Protein AF-A0A9D7C8U1-F1 (afdb_monomer)

Secondary structure (DSSP, 8-state):
----PPPPPPPPTTHHHHHHHHHHTS-HHHHHHHHHHHHTT--EEEEEET-TTS-TTSEEEEESSS----SPPPTTEEEEE---SS-SE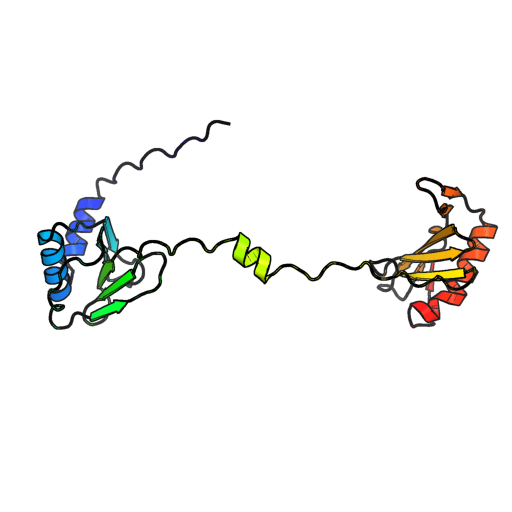EEEETTTSEEEEPPPPPPPPPP-HHHHHHHTPPPP-PPP-PPPPPSSEEEEE-TTSSEEEEEETTEEEEEEEESTTTSEEEGGG--EEE-SSTT-EEEPPHHHHHHHHHHHHHHHHHHHT-S--EEE-

Solvent-accessible surface area (backbone atoms only — not comparable to full-atom values): 12910 Å² total; per-residue (Å²): 136,85,81,79,76,81,75,83,80,75,81,62,87,67,50,63,64,55,45,53,52,55,60,70,68,46,54,70,40,61,44,55,50,50,55,50,35,44,72,72,69,44,49,76,67,48,70,38,72,39,33,84,88,16,45,76,92,20,30,30,37,32,32,65,47,59,87,78,70,86,67,80,73,45,80,74,44,46,76,45,84,43,100,43,93,77,29,26,35,47,32,32,43,85,92,49,39,42,36,44,31,20,38,39,68,80,78,75,80,79,76,59,63,66,60,51,48,67,75,63,56,71,74,84,84,70,78,78,80,74,76,79,76,70,79,62,59,53,75,44,66,44,102,81,66,45,34,38,37,40,37,46,78,76,27,34,34,52,34,44,35,40,65,94,77,53,35,31,38,37,58,72,53,51,51,44,38,36,47,82,52,91,89,40,71,44,79,49,52,72,69,56,35,52,53,51,48,55,50,49,63,72,50,43,33,76,76,74,75,45,85,72,64,39,82,40,112

Mean predicted aligned error: 14.24 Å

Foldseek 3Di:
DDDDDDDPDDDDPVQPVVQVVQLVPADPQVNVQVVVQVVVVKDWPDKDACDPPAHNRHIETEIPAARPDPDDRPPQKDKDADQDQAFGIWIDGDPRNYTYTYGHDDPPPDPPPVVVCVVPVPPDDDDPPPPPDPPAWDWAADPVNQWIWIGGPQKIAIWGWDPVPFTETELVRGFWIHHNDPPDTGGADPVRSVVVVVVCLVRVCVHVVHNRYHYHD

Radius of gyration: 37.43 Å; Cα contacts (8 Å, |Δi|>4): 318; chains: 1; bounding box: 69×41×84 Å

Sequence (217 aa):
MRTLLPAPSMPDPRRPAAEEQSLAEFPAGLRALLDRELAAGNTIEWIRAGSHPAPPIGACVMLARPRTTSEPLPEGVRSYTRSSSLYSDEITEGVGHFYVLTPPGAPPDMPSMDAIRATHAPPEWTPPVAPTPPADEHIVLDIRGETIVYHAGGRHTYVRWTYTNGHRLVRSSLTHWQGAGPDQSVAMSPEEGDRVFARVLALAPRLVGTANIIVEP

Nearest PDB structures (foldseek):
  5k36-assembly1_A  TM=6.329E-01  e=3.340E+00  Saccharomyces cerevisiae S288C
  2vdu-assembly2_B  TM=5.625E-01  e=3.340E+00  Saccharomyces cerevisiae
  7ycx-assembly1_I  TM=2.013E-01  e=2.351E+00  Homo sapiens
  3tkn-assembly3_G  TM=3.222E-01  e=5.658E+00  Saccharomyces cerevisiae

Structure (mmCIF, N/CA/C/O backbone):
data_AF-A0A9D7C8U1-F1
#
_entry.id   AF-A0A9D7C8U1-F1
#
loop_
_atom_site.group_PDB
_atom_site.id
_atom_site.type_symbol
_atom_site.label_atom_id
_atom_site.label_alt_id
_atom_site.label_comp_id
_atom_site.label_asym_id
_atom_site.label_entity_id
_atom_site.label_seq_id
_atom_site.pdbx_PDB_ins_code
_atom_site.Cartn_x
_atom_site.Cartn_y
_atom_site.Cartn_z
_atom_site.occupancy
_atom_site.B_iso_or_equiv
_atom_site.auth_seq_id
_atom_site.auth_comp_id
_atom_site.auth_asym_id
_atom_site.auth_atom_id
_atom_site.pdbx_PDB_model_num
ATOM 1 N N . MET A 1 1 ? 28.822 -9.437 13.643 1.00 47.50 1 MET A N 1
ATOM 2 C CA . MET A 1 1 ? 27.992 -8.238 13.897 1.00 47.50 1 MET A CA 1
ATOM 3 C C . MET A 1 1 ? 27.012 -8.586 15.007 1.00 47.50 1 MET A C 1
ATOM 5 O O . MET A 1 1 ? 26.221 -9.497 14.823 1.00 47.50 1 MET A O 1
ATOM 9 N N . ARG A 1 2 ? 27.150 -7.978 16.193 1.00 39.12 2 ARG A N 1
ATOM 10 C CA . ARG A 1 2 ? 26.261 -8.205 17.345 1.00 39.12 2 ARG A CA 1
ATOM 11 C C . ARG A 1 2 ? 25.085 -7.236 17.226 1.00 39.12 2 ARG A C 1
ATOM 13 O O . ARG A 1 2 ? 25.293 -6.031 17.317 1.00 39.12 2 ARG A O 1
ATOM 20 N N . THR A 1 3 ? 23.886 -7.756 17.000 1.00 43.88 3 THR A N 1
ATOM 21 C CA . THR A 1 3 ? 22.645 -6.977 17.020 1.00 43.88 3 THR A CA 1
ATOM 22 C C . THR A 1 3 ? 22.368 -6.559 18.464 1.00 43.88 3 THR A C 1
ATOM 24 O O . THR A 1 3 ? 22.085 -7.403 19.312 1.00 43.88 3 THR A O 1
ATOM 27 N N . LEU A 1 4 ? 22.522 -5.268 18.764 1.00 43.00 4 LEU A N 1
ATOM 28 C CA . LEU A 1 4 ? 22.084 -4.676 20.027 1.00 43.00 4 LEU A CA 1
ATOM 29 C C . LEU A 1 4 ? 20.552 -4.704 20.049 1.00 43.00 4 LEU A C 1
ATOM 31 O O . LEU A 1 4 ? 19.910 -3.994 19.278 1.00 43.00 4 LEU A O 1
ATOM 35 N N . LEU A 1 5 ? 19.973 -5.549 20.902 1.00 38.84 5 LEU A N 1
ATOM 36 C CA . LEU A 1 5 ? 18.554 -5.461 21.238 1.00 38.84 5 LEU A CA 1
ATOM 37 C C . LEU A 1 5 ? 18.297 -4.099 21.910 1.00 38.84 5 LEU A C 1
ATOM 39 O O . LEU A 1 5 ? 19.098 -3.699 22.762 1.00 38.84 5 LEU A O 1
ATOM 43 N N . PRO A 1 6 ? 17.227 -3.372 21.545 1.00 42.62 6 PRO A N 1
ATOM 44 C CA . PRO A 1 6 ? 16.882 -2.126 22.212 1.00 42.62 6 PRO A CA 1
ATOM 45 C C . PRO A 1 6 ? 16.566 -2.398 23.686 1.00 42.62 6 PRO A C 1
ATOM 47 O O . PRO A 1 6 ? 15.883 -3.366 24.023 1.00 42.62 6 PRO A O 1
ATOM 50 N N . ALA A 1 7 ? 17.088 -1.543 24.567 1.00 38.28 7 ALA A N 1
ATOM 51 C CA . ALA A 1 7 ? 16.785 -1.596 25.989 1.00 38.28 7 ALA A CA 1
ATOM 52 C C . ALA A 1 7 ? 15.268 -1.430 26.213 1.00 38.28 7 ALA A C 1
ATOM 54 O O . ALA A 1 7 ? 14.644 -0.623 25.515 1.00 38.28 7 ALA A O 1
ATOM 55 N N . PRO A 1 8 ? 14.663 -2.150 27.176 1.00 41.78 8 PRO A N 1
ATOM 56 C CA . PRO A 1 8 ? 13.261 -1.954 27.520 1.00 41.78 8 PRO A CA 1
ATOM 57 C C . PRO A 1 8 ? 13.048 -0.500 27.958 1.00 41.78 8 PRO A C 1
ATOM 59 O O . PRO A 1 8 ? 13.729 -0.010 28.861 1.00 41.78 8 PRO A O 1
ATOM 62 N N . SER A 1 9 ? 12.133 0.212 27.293 1.00 47.12 9 SER A N 1
ATOM 63 C CA . SER A 1 9 ? 11.761 1.572 27.684 1.00 47.12 9 SER A CA 1
ATOM 64 C C . SER A 1 9 ? 11.253 1.573 29.124 1.00 47.12 9 SER A C 1
ATOM 66 O O . SER A 1 9 ? 10.258 0.923 29.438 1.00 47.12 9 SER A O 1
ATOM 68 N N . MET A 1 10 ? 11.930 2.325 29.992 1.00 40.75 10 MET A N 1
ATOM 69 C CA . MET A 1 10 ? 11.458 2.607 31.346 1.00 40.75 10 MET A CA 1
ATOM 70 C C . MET A 1 10 ? 10.083 3.303 31.284 1.00 40.75 10 MET A C 1
ATOM 72 O O . MET A 1 10 ? 9.916 4.221 30.474 1.00 40.75 10 MET A O 1
ATOM 76 N N . PRO A 1 11 ? 9.097 2.900 32.104 1.00 50.28 11 PRO A N 1
ATOM 77 C CA . PRO A 1 11 ? 7.795 3.562 32.147 1.00 50.28 11 PRO A CA 1
ATOM 78 C C . PRO A 1 11 ? 7.932 5.016 32.641 1.00 50.28 11 PRO A C 1
ATOM 80 O O . PRO A 1 11 ? 8.596 5.270 33.645 1.00 50.28 11 PRO A O 1
ATOM 83 N N . ASP A 1 12 ? 7.318 5.977 31.933 1.00 54.09 12 ASP A N 1
ATOM 84 C CA . ASP A 1 12 ? 7.262 7.390 32.355 1.00 54.09 12 ASP A CA 1
ATOM 85 C C . ASP A 1 12 ? 6.385 7.495 33.619 1.00 54.09 12 ASP A C 1
ATOM 87 O O . ASP A 1 12 ? 5.208 7.136 33.562 1.00 54.09 12 ASP A O 1
ATOM 91 N N . PRO A 1 13 ? 6.901 7.992 34.756 1.00 53.38 13 PRO A N 1
ATOM 92 C CA . PRO A 1 13 ? 6.155 8.069 36.013 1.00 53.38 13 PRO A CA 1
ATOM 93 C C . PRO A 1 13 ? 4.960 9.037 35.981 1.00 53.38 13 PRO A C 1
ATOM 95 O O . PRO A 1 13 ? 4.152 9.022 36.903 1.00 53.38 13 PRO A O 1
ATOM 98 N N . ARG A 1 14 ? 4.809 9.869 34.939 1.00 52.91 14 ARG A N 1
ATOM 99 C CA . ARG A 1 14 ? 3.618 10.720 34.728 1.00 52.91 14 ARG A CA 1
ATOM 100 C C . ARG A 1 14 ? 2.475 9.995 34.015 1.00 52.91 14 ARG A C 1
ATOM 102 O O . ARG A 1 14 ? 1.366 10.518 33.957 1.00 52.91 14 ARG A O 1
ATOM 109 N N . ARG A 1 15 ? 2.743 8.802 33.479 1.00 54.22 15 ARG A N 1
ATOM 110 C CA . ARG A 1 15 ? 1.782 7.970 32.752 1.00 54.22 15 ARG A CA 1
ATOM 111 C C . ARG A 1 15 ? 0.561 7.556 33.604 1.00 54.22 15 ARG A C 1
ATOM 113 O O . ARG A 1 15 ? -0.541 7.759 33.109 1.00 54.22 15 ARG A O 1
ATOM 120 N N . PRO A 1 16 ? 0.686 7.119 34.875 1.00 61.12 16 PRO A N 1
ATOM 121 C CA . PRO A 1 16 ? -0.463 6.616 35.640 1.00 61.12 16 PRO A CA 1
ATOM 122 C C . PRO A 1 16 ? -1.552 7.672 35.888 1.00 61.12 16 PRO A C 1
ATOM 124 O O . PRO A 1 16 ? -2.731 7.404 35.696 1.00 61.12 16 PRO A O 1
ATOM 127 N N . ALA A 1 17 ? -1.168 8.904 36.245 1.00 61.91 17 ALA A N 1
ATOM 128 C CA . ALA A 1 17 ? -2.129 9.956 36.595 1.00 61.91 17 ALA A CA 1
ATOM 129 C C . ALA A 1 17 ? -2.945 10.457 35.387 1.00 61.91 17 ALA A C 1
ATOM 131 O O . ALA A 1 17 ? -4.142 10.710 35.502 1.00 61.91 17 ALA A O 1
ATOM 132 N N . ALA A 1 18 ? -2.313 10.582 34.214 1.00 68.50 18 ALA A N 1
ATOM 133 C CA . ALA A 1 18 ? -3.004 10.983 32.987 1.00 68.50 18 ALA A CA 1
ATOM 134 C C . ALA A 1 18 ? -3.914 9.865 32.442 1.00 68.50 18 ALA A C 1
ATOM 136 O O . ALA A 1 18 ? -4.970 10.141 31.868 1.00 68.50 18 ALA A O 1
ATOM 137 N N . GLU A 1 19 ? -3.519 8.605 32.637 1.00 74.12 19 GLU A N 1
ATOM 138 C CA . GLU A 1 19 ? -4.308 7.426 32.272 1.00 74.12 19 GLU A CA 1
ATOM 139 C C . GLU A 1 19 ? -5.561 7.282 33.150 1.00 74.12 19 GLU A C 1
ATOM 141 O O . GLU A 1 19 ? -6.658 7.081 32.626 1.00 74.12 19 GLU A O 1
ATOM 146 N N . GLU A 1 20 ? -5.428 7.473 34.465 1.00 75.06 20 GLU A N 1
ATOM 147 C CA . GLU A 1 20 ? -6.556 7.478 35.407 1.00 75.06 20 GLU A CA 1
ATOM 148 C C . GLU A 1 20 ? -7.552 8.606 35.115 1.00 75.06 20 GLU A C 1
ATOM 150 O O . GLU A 1 20 ? -8.763 8.370 35.097 1.00 75.06 20 GLU A O 1
ATOM 155 N N . GLN A 1 21 ? -7.057 9.815 34.823 1.00 76.94 21 GLN A N 1
ATOM 156 C CA . GLN A 1 21 ? -7.911 10.941 34.443 1.00 76.94 21 GLN A CA 1
ATOM 157 C C . GLN A 1 21 ? -8.658 10.662 33.133 1.00 76.94 21 GLN A C 1
ATOM 159 O O . GLN A 1 21 ? -9.865 10.882 33.055 1.00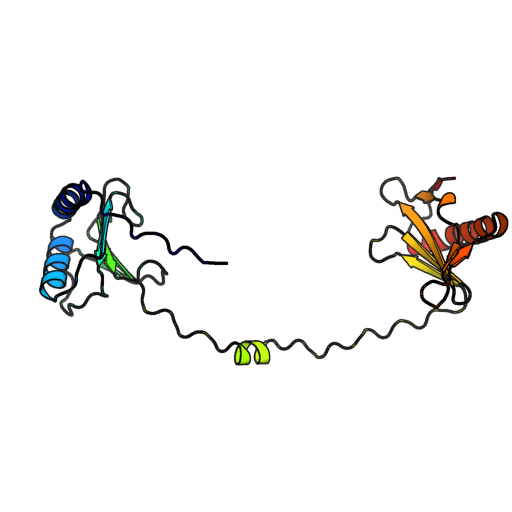 76.94 21 GLN A O 1
ATOM 164 N N . SER A 1 22 ? -7.971 10.106 32.131 1.00 81.12 22 SER A N 1
ATOM 165 C CA . SER A 1 22 ? -8.595 9.758 30.850 1.00 81.12 22 SER A CA 1
ATOM 166 C C . SER A 1 22 ? -9.713 8.732 31.031 1.00 81.12 22 SER A C 1
ATOM 168 O O . SER A 1 22 ? -10.769 8.877 30.430 1.00 81.12 22 SER A O 1
ATOM 170 N N . LEU A 1 23 ? -9.524 7.722 31.889 1.00 85.31 23 LEU A N 1
ATOM 171 C CA . LEU A 1 23 ? -10.559 6.731 32.204 1.00 85.31 23 LEU A CA 1
ATOM 172 C C . LEU A 1 23 ? -11.762 7.320 32.950 1.00 85.31 23 LEU A C 1
ATOM 174 O O . LEU A 1 23 ? -12.867 6.788 32.825 1.00 85.31 23 LEU A O 1
ATOM 178 N N . ALA A 1 24 ? -11.566 8.369 33.753 1.00 88.12 24 ALA A N 1
ATOM 179 C CA . ALA A 1 24 ? -12.650 9.034 34.477 1.00 88.12 24 ALA A CA 1
ATOM 180 C C . ALA A 1 24 ? -13.599 9.805 33.543 1.00 88.12 24 ALA A C 1
ATOM 182 O O . ALA A 1 24 ? -14.766 9.991 33.879 1.00 88.12 24 ALA A O 1
ATOM 183 N N . GLU A 1 25 ? -13.120 10.213 32.366 1.00 91.94 25 GLU A N 1
ATOM 184 C CA . GLU A 1 25 ? -13.906 10.928 31.352 1.00 91.94 25 GLU A CA 1
ATOM 185 C C . GLU A 1 25 ? -14.693 9.988 30.420 1.00 91.94 25 GLU A C 1
ATOM 187 O O . GLU A 1 25 ? -15.495 10.454 29.609 1.00 91.94 25 GLU A O 1
ATOM 192 N N . PHE A 1 26 ? -14.499 8.664 30.528 1.00 94.19 26 PHE A N 1
ATOM 193 C CA . PHE A 1 26 ? -15.213 7.706 29.685 1.00 94.19 26 PHE A CA 1
ATOM 194 C C . PHE A 1 26 ? -16.729 7.741 29.950 1.00 94.19 26 PHE A C 1
ATOM 196 O O . PHE A 1 26 ? -17.155 7.684 31.106 1.00 94.19 26 PHE A O 1
ATOM 203 N N . PRO A 1 27 ? -17.555 7.748 28.886 1.00 95.62 27 PRO A N 1
ATOM 204 C CA . PRO A 1 27 ? -18.999 7.577 28.986 1.00 95.62 27 PRO A CA 1
ATOM 205 C C . PRO A 1 27 ? -19.396 6.328 29.781 1.00 95.62 27 PRO A C 1
ATOM 207 O O . PRO A 1 27 ? -18.700 5.308 29.761 1.00 95.62 27 PRO A O 1
ATOM 210 N N . ALA A 1 28 ? -20.537 6.399 30.469 1.00 94.81 28 ALA A N 1
ATOM 211 C CA . ALA A 1 28 ? -20.967 5.372 31.416 1.00 94.81 28 ALA A CA 1
ATOM 212 C C . ALA A 1 28 ? -21.130 3.983 30.774 1.00 94.81 28 ALA A C 1
ATOM 214 O O . ALA A 1 28 ? -20.775 2.983 31.400 1.00 94.81 28 ALA A O 1
ATOM 215 N N . GLY A 1 29 ? -21.618 3.904 29.530 1.00 95.81 29 GLY A N 1
ATOM 216 C CA . GLY A 1 29 ? -21.763 2.639 28.813 1.00 95.81 29 GLY A CA 1
ATOM 217 C C . GLY A 1 29 ? -20.410 1.998 28.512 1.00 95.81 29 GLY A C 1
ATOM 218 O O . GLY A 1 29 ? -20.202 0.818 28.802 1.00 95.81 29 GLY A O 1
ATOM 219 N N . LEU A 1 30 ? -19.449 2.776 28.007 1.00 96.69 30 LEU A N 1
ATOM 220 C CA . LEU A 1 30 ? -18.084 2.285 27.780 1.00 96.69 30 LEU A CA 1
ATOM 221 C C . LEU A 1 30 ? -17.361 1.929 29.080 1.00 96.69 30 LEU A C 1
ATOM 223 O O . LEU A 1 30 ? -16.622 0.946 29.112 1.00 96.69 30 LEU A O 1
ATOM 227 N N . ARG A 1 31 ? -17.592 2.678 30.164 1.00 95.88 31 ARG A N 1
ATOM 228 C CA . ARG A 1 31 ? -17.003 2.360 31.466 1.00 95.88 31 ARG A CA 1
ATOM 229 C C . ARG A 1 31 ? -17.538 1.042 32.019 1.00 95.88 31 ARG A C 1
ATOM 231 O O . ARG A 1 31 ? -16.747 0.191 32.409 1.00 95.88 31 ARG A O 1
ATOM 238 N N . ALA A 1 32 ? -18.852 0.835 31.956 1.00 95.38 32 ALA A N 1
ATOM 239 C CA . ALA A 1 32 ? -19.474 -0.422 32.359 1.00 95.38 32 ALA A CA 1
ATOM 240 C C . ALA A 1 32 ? -18.952 -1.613 31.539 1.00 95.38 32 ALA A C 1
ATOM 242 O O . ALA A 1 32 ? -18.744 -2.691 32.090 1.00 95.38 32 ALA A O 1
ATOM 243 N N . LEU A 1 33 ? -18.711 -1.428 30.235 1.00 96.62 33 LEU A N 1
ATOM 244 C CA . LEU A 1 33 ? -18.077 -2.446 29.396 1.00 96.62 33 LEU A CA 1
ATOM 245 C C . LEU A 1 33 ? -16.645 -2.759 29.858 1.00 96.62 33 LEU A C 1
ATOM 247 O O . LEU A 1 33 ? -16.298 -3.931 29.999 1.00 96.62 33 LEU A O 1
ATOM 251 N N . LEU A 1 34 ? -15.825 -1.731 30.099 1.00 95.94 34 LEU A N 1
ATOM 252 C CA . LEU A 1 34 ? -14.450 -1.906 30.572 1.00 95.94 34 LEU A CA 1
ATOM 253 C C . LEU A 1 34 ? -14.408 -2.635 31.915 1.00 95.94 34 LEU A C 1
ATOM 255 O O . LEU A 1 34 ? -13.666 -3.603 32.051 1.00 95.94 34 LEU A O 1
ATOM 259 N N . ASP A 1 35 ? -15.236 -2.229 32.875 1.00 95.44 35 ASP A N 1
ATOM 260 C CA . ASP A 1 35 ? -15.281 -2.851 34.199 1.00 95.44 35 ASP A CA 1
ATOM 261 C C . ASP A 1 35 ? -15.662 -4.342 34.107 1.00 95.44 35 ASP A C 1
ATOM 263 O O . ASP A 1 35 ? -15.080 -5.171 34.808 1.00 95.44 35 ASP A O 1
ATOM 267 N N . ARG A 1 36 ? -16.576 -4.718 33.195 1.00 96.12 36 ARG A N 1
ATOM 268 C CA . ARG A 1 36 ? -16.926 -6.129 32.941 1.00 96.12 36 ARG A CA 1
ATOM 269 C C . ARG A 1 36 ? -15.771 -6.920 32.331 1.00 96.12 36 ARG A C 1
ATOM 271 O O . ARG A 1 36 ? -15.512 -8.038 32.768 1.00 96.12 36 ARG A O 1
ATOM 278 N N . GLU A 1 37 ? -15.067 -6.362 31.349 1.00 97.00 37 GLU A N 1
ATOM 279 C CA . GLU A 1 37 ? -13.900 -7.019 30.745 1.00 97.00 37 GLU A CA 1
ATOM 280 C C . GLU A 1 37 ? -12.763 -7.197 31.755 1.00 97.00 37 GLU A C 1
ATOM 282 O O . GLU A 1 37 ? -12.160 -8.268 31.827 1.00 97.00 37 GLU A O 1
ATOM 287 N N . LEU A 1 38 ? -12.505 -6.183 32.583 1.00 95.44 38 LEU A N 1
ATOM 288 C CA . LEU A 1 38 ? -11.523 -6.265 33.662 1.00 95.44 38 LEU A CA 1
ATOM 289 C C . LEU A 1 38 ? -11.925 -7.313 34.709 1.00 95.44 38 LEU A C 1
ATOM 291 O O . LEU A 1 38 ? -11.091 -8.118 35.123 1.00 95.44 38 LEU A O 1
ATOM 295 N N . ALA A 1 39 ? -13.206 -7.377 35.086 1.00 94.62 39 ALA A N 1
ATOM 296 C CA . ALA A 1 39 ? -13.725 -8.409 35.985 1.00 94.62 39 ALA A CA 1
ATOM 297 C C . ALA A 1 39 ? -13.637 -9.827 35.384 1.00 94.62 39 ALA A C 1
ATOM 299 O O . ALA A 1 39 ? -13.417 -10.790 36.116 1.00 94.62 39 ALA A O 1
ATOM 300 N N . ALA A 1 40 ? -13.734 -9.963 34.056 1.00 95.38 40 ALA A N 1
ATOM 301 C CA . ALA A 1 40 ? -13.494 -11.211 33.322 1.00 95.38 40 ALA A CA 1
ATOM 302 C C . ALA A 1 40 ? -11.991 -11.552 33.160 1.00 95.38 40 ALA A C 1
ATOM 304 O O . ALA A 1 40 ? -11.620 -12.522 32.490 1.00 95.38 40 ALA A O 1
ATOM 305 N N . GLY A 1 41 ? -11.107 -10.761 33.778 1.00 96.25 41 GLY A N 1
ATOM 306 C CA . GLY A 1 41 ? -9.660 -10.952 33.783 1.00 96.25 41 GLY A CA 1
ATOM 307 C C . GLY A 1 41 ? -8.954 -10.413 32.540 1.00 96.25 41 GLY A C 1
ATOM 308 O O . GLY A 1 41 ? -7.795 -10.759 32.302 1.00 96.25 41 GLY A O 1
ATOM 309 N N . ASN A 1 42 ? -9.626 -9.639 31.685 1.00 96.75 42 ASN A N 1
ATOM 310 C CA . ASN A 1 42 ? -8.946 -8.867 30.647 1.00 96.75 42 ASN A CA 1
ATOM 311 C C . ASN A 1 42 ? -8.111 -7.754 31.304 1.00 96.75 42 ASN A C 1
ATOM 313 O O . ASN A 1 42 ? -8.277 -7.439 32.481 1.00 96.75 42 ASN A O 1
ATOM 317 N N . THR A 1 43 ? -7.192 -7.160 30.557 1.00 96.12 43 THR A N 1
ATOM 318 C CA . THR A 1 43 ? -6.354 -6.057 31.039 1.00 96.12 43 THR A CA 1
ATOM 319 C C . THR A 1 43 ? -6.321 -4.951 30.000 1.00 96.12 43 THR A C 1
ATOM 321 O O . THR A 1 43 ? -6.583 -5.190 28.822 1.00 96.12 43 THR A O 1
ATOM 324 N N . ILE A 1 44 ? -6.005 -3.733 30.427 1.00 95.25 44 ILE A N 1
ATOM 325 C CA . ILE A 1 44 ? -5.762 -2.619 29.509 1.00 95.25 44 ILE A CA 1
ATOM 326 C C . ILE A 1 44 ? -4.301 -2.684 29.061 1.00 95.25 44 ILE A C 1
ATOM 328 O O . ILE A 1 44 ? -3.401 -2.700 29.896 1.00 95.25 44 ILE A O 1
ATOM 332 N N . GLU A 1 45 ? -4.076 -2.726 27.752 1.00 94.81 45 GLU A N 1
ATOM 333 C CA . GLU A 1 45 ? -2.743 -2.683 27.143 1.00 94.81 45 GLU A CA 1
ATOM 334 C C . GLU A 1 45 ? -2.207 -1.245 27.114 1.00 94.81 45 GLU A C 1
ATOM 336 O O . GLU A 1 45 ? -1.051 -0.986 27.444 1.00 94.81 45 GLU A O 1
ATOM 341 N N . TRP A 1 46 ? -3.052 -0.288 26.716 1.00 94.06 46 TRP A N 1
ATOM 342 C CA . TRP A 1 46 ? -2.712 1.134 26.720 1.00 94.06 46 TRP A CA 1
ATOM 343 C C . TRP A 1 46 ? -3.950 2.028 26.730 1.00 94.06 46 TRP A C 1
ATOM 345 O O . TRP A 1 46 ? -5.039 1.632 26.308 1.00 94.06 46 TRP A O 1
ATOM 355 N N . ILE A 1 47 ? -3.745 3.279 27.146 1.00 94.50 47 ILE A N 1
ATOM 356 C CA . ILE A 1 47 ? -4.732 4.361 27.076 1.00 94.50 47 ILE A CA 1
ATOM 357 C C . ILE A 1 47 ? -4.072 5.546 26.372 1.00 94.50 47 ILE A C 1
ATOM 359 O O . ILE A 1 47 ? -2.926 5.889 26.664 1.00 94.50 47 ILE A O 1
ATOM 363 N N . ARG A 1 48 ? -4.757 6.155 25.400 1.00 92.62 48 ARG A N 1
ATOM 364 C CA . ARG A 1 48 ? -4.223 7.299 24.644 1.00 92.62 48 ARG A CA 1
ATOM 365 C C . ARG A 1 48 ? -5.294 8.348 24.382 1.00 92.62 48 ARG A C 1
ATOM 367 O O . ARG A 1 48 ? -6.273 8.072 23.691 1.00 92.62 48 ARG A O 1
ATOM 374 N N . ALA A 1 49 ? -5.055 9.562 24.868 1.00 90.88 49 ALA A N 1
ATOM 375 C CA . ALA A 1 49 ? -5.820 10.747 24.492 1.00 90.88 49 ALA A CA 1
ATOM 376 C C . ALA A 1 49 ? -5.467 11.195 23.062 1.00 90.88 49 ALA A C 1
ATOM 378 O O . ALA A 1 49 ? -4.309 11.101 22.648 1.00 90.88 49 ALA A O 1
ATOM 379 N N . GLY A 1 50 ? -6.460 11.663 22.303 1.00 85.00 50 GLY A N 1
ATOM 380 C CA . GLY A 1 50 ? -6.278 12.220 20.958 1.00 85.00 50 GLY A CA 1
ATOM 381 C C . GLY A 1 50 ? -5.670 11.269 19.923 1.00 85.00 50 GLY A C 1
ATOM 382 O O . GLY A 1 50 ? -5.088 11.724 18.939 1.00 85.00 50 GLY A O 1
ATOM 383 N N . SER A 1 51 ? -5.757 9.957 20.149 1.00 89.25 51 SER A N 1
ATOM 384 C CA . SER A 1 51 ? -5.248 8.941 19.228 1.00 89.25 51 SER A CA 1
ATOM 385 C C . SER A 1 51 ? -6.376 8.396 18.373 1.00 89.25 51 SER A C 1
ATOM 387 O O . SER A 1 51 ? -7.402 7.989 18.910 1.00 89.25 51 SER A O 1
ATOM 389 N N . HIS A 1 52 ? -6.138 8.276 17.067 1.00 91.19 52 HIS A N 1
ATOM 390 C CA . HIS A 1 52 ? -7.071 7.635 16.142 1.00 91.19 52 HIS A CA 1
ATOM 391 C C . HIS A 1 52 ? -7.542 6.261 16.684 1.00 91.19 52 HIS A C 1
ATOM 393 O O . HIS A 1 52 ? -6.687 5.479 17.119 1.00 91.19 52 HIS A O 1
ATOM 399 N N . PRO A 1 53 ? -8.860 5.960 16.668 1.00 93.69 53 PRO A N 1
ATOM 400 C CA . PRO A 1 53 ? -9.946 6.730 16.039 1.00 93.69 53 PRO A CA 1
ATOM 401 C C . PRO A 1 53 ? -10.514 7.912 16.846 1.00 93.69 53 PRO A C 1
ATOM 403 O O . PRO A 1 53 ? -11.299 8.680 16.292 1.00 93.69 53 PRO A O 1
ATOM 406 N N . ALA A 1 54 ? -10.113 8.115 18.104 1.00 94.56 54 ALA A N 1
ATOM 407 C CA . ALA A 1 54 ? -10.577 9.252 18.896 1.00 94.56 54 ALA A CA 1
ATOM 408 C C . ALA A 1 54 ? -10.088 10.602 18.332 1.00 94.56 54 ALA A C 1
ATOM 410 O O . ALA A 1 54 ? -8.915 10.735 17.962 1.00 94.56 54 ALA A O 1
ATOM 411 N N . PRO A 1 55 ? -10.954 11.634 18.299 1.00 94.19 55 PRO A N 1
ATOM 412 C CA . PRO A 1 55 ? -10.534 13.006 18.036 1.00 94.19 55 PRO A CA 1
ATOM 413 C C . PRO A 1 55 ? -9.678 13.552 19.197 1.00 94.19 55 PRO A C 1
ATOM 415 O O . PRO A 1 55 ? -9.668 12.966 20.281 1.00 94.19 55 PRO A O 1
ATOM 418 N N . PRO A 1 56 ? -9.015 14.715 19.034 1.00 92.75 56 PRO A N 1
ATOM 419 C CA . PRO A 1 56 ? -8.156 15.308 20.070 1.00 92.75 56 PRO A CA 1
ATOM 420 C C . PRO A 1 56 ? -8.817 15.530 21.439 1.00 92.75 56 PRO A C 1
ATOM 422 O O . PRO A 1 56 ? -8.123 15.558 22.447 1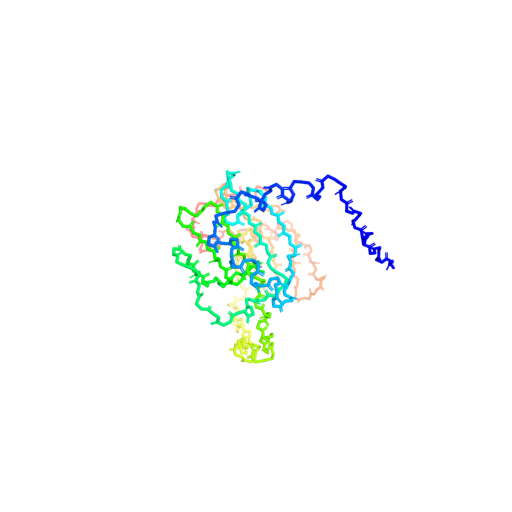.00 92.75 56 PRO A O 1
ATOM 425 N N . ILE A 1 57 ? -10.144 15.692 21.471 1.00 92.75 57 ILE A N 1
ATOM 426 C CA . ILE A 1 57 ? -10.945 15.915 22.688 1.00 92.75 57 ILE A CA 1
ATOM 427 C C . ILE A 1 57 ? -11.404 14.619 23.375 1.00 92.75 57 ILE A C 1
ATOM 429 O O . ILE A 1 57 ? -12.233 14.671 24.277 1.00 92.75 57 ILE A O 1
ATOM 433 N N . GLY A 1 58 ? -10.947 13.461 22.903 1.00 94.50 58 GLY A N 1
ATOM 434 C CA . GLY A 1 58 ? -11.366 12.161 23.408 1.00 94.50 58 GLY A CA 1
ATOM 435 C C . GLY A 1 58 ? -10.197 11.208 23.623 1.00 94.50 58 GLY A C 1
ATOM 436 O O . GLY A 1 58 ? -9.029 11.596 23.537 1.00 94.50 58 GLY A O 1
ATOM 437 N N . ALA A 1 59 ? -10.510 9.945 23.905 1.00 95.44 59 ALA A N 1
ATOM 438 C CA . ALA A 1 59 ? -9.510 8.942 24.251 1.00 95.44 59 ALA A CA 1
ATOM 439 C C . ALA A 1 59 ? -9.863 7.537 23.750 1.00 95.44 59 ALA A C 1
ATOM 441 O O . ALA A 1 59 ? -11.028 7.171 23.590 1.00 95.44 59 ALA A O 1
ATOM 442 N N . CYS A 1 60 ? -8.821 6.737 23.544 1.00 96.62 60 CYS A N 1
ATOM 443 C CA . CYS A 1 60 ? -8.905 5.325 23.198 1.00 96.62 60 CYS A CA 1
ATOM 444 C C . CYS A 1 60 ? -8.314 4.474 24.325 1.00 96.62 60 CYS A C 1
ATOM 446 O O . CYS A 1 60 ? -7.236 4.788 24.837 1.00 96.62 60 CYS A O 1
ATOM 448 N N . VAL A 1 61 ? -8.986 3.375 24.660 1.00 96.94 61 VAL A N 1
ATOM 449 C CA . VAL A 1 61 ? -8.487 2.306 25.535 1.00 96.94 61 VAL A CA 1
ATOM 450 C C . VAL A 1 61 ? -8.313 1.053 24.687 1.00 96.94 61 VAL A C 1
ATOM 452 O O . VAL A 1 61 ? -9.258 0.637 24.027 1.00 96.94 61 VAL A O 1
ATOM 455 N N . MET A 1 62 ? -7.133 0.441 24.707 1.00 97.06 62 MET A N 1
ATOM 456 C CA . MET A 1 62 ? -6.886 -0.858 24.078 1.00 97.06 62 MET A CA 1
ATOM 457 C C . MET A 1 62 ? -6.933 -1.964 25.124 1.00 97.06 62 MET A C 1
ATOM 459 O O . MET A 1 62 ? -6.194 -1.917 26.107 1.00 97.06 62 MET A O 1
ATOM 463 N N . LEU A 1 63 ? -7.761 -2.977 24.890 1.00 97.19 63 LEU A N 1
ATOM 464 C CA . LEU A 1 63 ? -7.743 -4.216 25.661 1.00 97.19 63 LEU A CA 1
ATOM 465 C C . LEU A 1 63 ? -6.567 -5.101 25.227 1.00 97.19 63 LEU A C 1
ATOM 467 O O . LEU A 1 63 ? -6.189 -5.124 24.059 1.00 97.19 63 LEU A O 1
ATOM 471 N N . ALA A 1 64 ? -6.009 -5.871 26.156 1.00 95.94 64 ALA A N 1
ATOM 472 C CA . ALA A 1 64 ? -4.925 -6.809 25.866 1.00 95.94 64 ALA A CA 1
ATOM 473 C C . ALA A 1 64 ? -5.414 -8.075 25.141 1.00 95.94 64 ALA A C 1
ATOM 475 O O . ALA A 1 64 ? -4.646 -8.740 24.447 1.00 95.94 64 ALA A O 1
ATOM 476 N N . ARG A 1 65 ? -6.697 -8.428 25.299 1.00 95.75 65 ARG A N 1
ATOM 477 C CA . ARG A 1 65 ? -7.344 -9.575 24.643 1.00 95.75 65 ARG A CA 1
ATOM 478 C C . ARG A 1 65 ? -8.637 -9.146 23.945 1.00 95.75 65 ARG A C 1
ATOM 480 O O . ARG A 1 65 ? -9.246 -8.163 24.380 1.00 95.75 65 ARG A O 1
ATOM 487 N N . PRO A 1 66 ? -9.082 -9.877 22.901 1.00 95.75 66 PRO A N 1
ATOM 488 C CA . PRO A 1 66 ? -10.414 -9.687 22.335 1.00 95.75 66 PRO A CA 1
ATOM 489 C C . PRO A 1 66 ? -11.485 -9.729 23.424 1.00 95.75 66 PRO A C 1
ATOM 491 O O . PRO A 1 66 ? -11.280 -10.367 24.460 1.00 95.75 66 PRO A O 1
ATOM 494 N N . ARG A 1 67 ? -12.614 -9.055 23.186 1.00 93.94 67 ARG A N 1
ATOM 495 C CA . ARG A 1 67 ? -13.721 -8.989 24.146 1.00 93.94 67 ARG A CA 1
ATOM 496 C C . ARG A 1 67 ? -14.103 -10.401 24.597 1.00 93.94 67 ARG A C 1
ATOM 498 O O . ARG A 1 67 ? -14.398 -11.265 23.774 1.00 93.94 67 ARG A O 1
ATOM 505 N N . THR A 1 68 ? -14.068 -10.628 25.902 1.00 92.19 68 THR A N 1
ATOM 506 C CA . THR A 1 68 ? -14.287 -11.952 26.502 1.00 92.19 68 THR A CA 1
ATOM 507 C C . THR A 1 68 ? -15.719 -12.139 26.989 1.00 92.19 68 THR A C 1
ATOM 509 O O . THR A 1 68 ? -16.208 -13.266 27.073 1.00 92.19 68 THR A O 1
ATOM 512 N N . THR A 1 69 ? -16.415 -11.041 27.283 1.00 88.75 69 THR A N 1
ATOM 513 C CA . THR A 1 69 ? -17.785 -11.059 27.7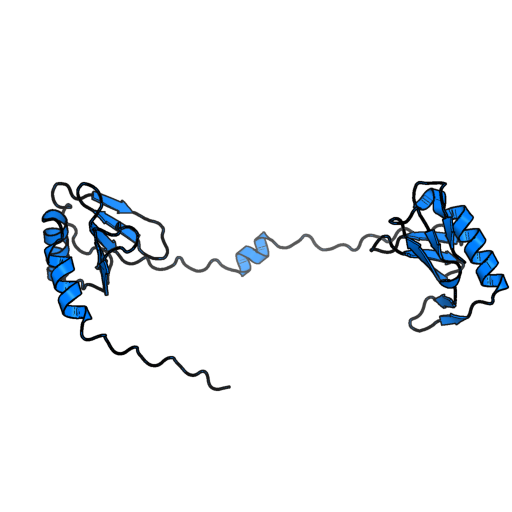92 1.00 88.75 69 THR A CA 1
ATOM 514 C C . THR A 1 69 ? -18.791 -11.330 26.673 1.00 88.75 69 THR A C 1
ATOM 516 O O . THR A 1 69 ? -18.870 -10.610 25.674 1.00 88.75 69 THR A O 1
ATOM 519 N N . SER A 1 70 ? -19.612 -12.365 26.851 1.00 88.88 70 SER A N 1
ATOM 520 C CA . SER A 1 70 ? -20.698 -12.733 25.928 1.00 88.88 70 SER A CA 1
ATOM 521 C C . SER A 1 70 ? -21.969 -11.900 26.119 1.00 88.88 70 SER A C 1
ATOM 523 O O . SER A 1 70 ? -22.880 -11.968 25.295 1.00 88.88 70 SER A O 1
ATOM 525 N N . GLU A 1 71 ? -22.029 -11.098 27.184 1.00 91.25 71 GLU A N 1
ATOM 526 C CA . GLU A 1 71 ? -23.161 -10.225 27.482 1.00 91.25 71 GLU A CA 1
ATOM 527 C C . GLU A 1 71 ? -23.428 -9.212 26.357 1.00 91.25 71 GLU A C 1
ATOM 529 O O . GLU A 1 71 ? -22.492 -8.749 25.698 1.00 91.25 71 GLU A O 1
ATOM 534 N N . PRO A 1 72 ? -24.693 -8.813 26.137 1.00 94.31 72 PRO A N 1
ATOM 535 C CA . PRO A 1 72 ? -25.010 -7.710 25.241 1.00 94.31 72 PRO A CA 1
ATOM 536 C C . PRO A 1 72 ? -24.276 -6.423 25.638 1.00 94.31 72 PRO A C 1
ATOM 538 O O . PRO A 1 72 ? -24.059 -6.149 26.823 1.00 94.31 72 PRO A O 1
ATOM 541 N N . LEU A 1 73 ? -23.928 -5.615 24.633 1.00 95.31 73 LEU A N 1
ATOM 542 C CA . LEU A 1 73 ? -23.356 -4.292 24.869 1.00 95.31 73 LEU A CA 1
ATOM 543 C C . LEU A 1 73 ? -24.341 -3.427 25.676 1.00 95.31 73 LEU A C 1
ATOM 545 O O . LEU A 1 73 ? -25.554 -3.559 25.485 1.00 95.31 73 LEU A O 1
ATOM 549 N N . PRO A 1 74 ? -23.844 -2.542 26.559 1.00 95.00 74 PRO A N 1
ATOM 550 C CA . PRO A 1 74 ? -24.689 -1.574 27.249 1.00 95.00 74 PRO A CA 1
ATOM 551 C C . PRO A 1 74 ? -25.503 -0.715 26.272 1.00 95.00 74 PRO A C 1
ATOM 553 O O . PRO A 1 74 ? -25.112 -0.515 25.120 1.00 95.00 74 PRO A O 1
ATOM 556 N N . GLU A 1 75 ? -26.640 -0.191 26.730 1.00 93.44 75 GLU A N 1
ATOM 557 C CA . GLU A 1 75 ? -27.491 0.675 25.912 1.00 93.44 75 GLU A CA 1
ATOM 558 C C . GLU A 1 75 ? -26.699 1.879 25.370 1.00 93.44 75 GLU A C 1
ATOM 560 O O . GLU A 1 75 ? -25.898 2.482 26.079 1.00 93.44 75 GLU A O 1
ATOM 565 N N . GLY A 1 76 ? -26.885 2.204 24.087 1.00 93.38 76 GLY A N 1
ATOM 566 C CA . GLY A 1 76 ? -26.175 3.303 23.421 1.00 93.38 76 GLY A CA 1
ATOM 567 C C . GLY A 1 76 ? -24.749 2.979 22.954 1.00 93.38 76 GLY A C 1
ATOM 568 O O . GLY A 1 76 ? -24.223 3.700 22.101 1.00 93.38 76 GLY A O 1
ATOM 569 N N . VAL A 1 77 ? -24.153 1.878 23.424 1.00 97.31 77 VAL A N 1
ATOM 570 C CA . VAL A 1 77 ? -22.838 1.403 22.977 1.00 97.31 77 VAL A CA 1
ATOM 571 C C . VAL A 1 77 ? -22.978 0.611 21.678 1.00 97.31 77 VAL A C 1
ATOM 573 O O . VAL A 1 77 ? -23.837 -0.259 21.533 1.00 97.31 77 VAL A O 1
ATOM 576 N N . ARG A 1 78 ? -22.111 0.905 20.710 1.00 97.00 78 ARG A N 1
ATOM 577 C CA . ARG A 1 78 ? -22.061 0.247 19.400 1.00 97.00 78 ARG A CA 1
ATOM 578 C C . ARG A 1 78 ? -20.678 -0.336 19.174 1.00 97.00 78 ARG A C 1
ATOM 580 O O . ARG A 1 78 ? -19.688 0.254 19.590 1.00 97.00 78 ARG A O 1
ATOM 587 N N . SER A 1 79 ? -20.621 -1.470 18.489 1.00 96.56 79 SER A N 1
ATOM 588 C CA . SER A 1 79 ? -19.374 -2.114 18.082 1.00 96.56 79 SER A CA 1
ATOM 589 C C . SER A 1 79 ? -19.315 -2.209 16.563 1.00 96.56 79 SER A C 1
ATOM 591 O O . SER A 1 79 ? -20.310 -2.546 15.917 1.00 96.56 79 SER A O 1
ATOM 593 N N . TYR A 1 80 ? -18.149 -1.896 16.010 1.00 95.62 80 TYR A N 1
ATOM 594 C CA . TYR A 1 80 ? -17.836 -2.015 14.597 1.00 95.62 80 TYR A CA 1
ATOM 595 C C . TYR A 1 80 ? -16.610 -2.903 14.440 1.00 95.62 80 TYR A C 1
ATOM 597 O O . TYR A 1 80 ? -15.534 -2.572 14.936 1.00 95.62 80 TYR A O 1
ATOM 605 N N . THR A 1 81 ? -16.752 -4.001 13.707 1.00 94.25 81 THR A N 1
ATOM 606 C CA . THR A 1 81 ? -15.607 -4.837 13.348 1.00 94.25 81 THR A CA 1
ATOM 607 C C . THR A 1 81 ? -14.777 -4.150 12.265 1.00 94.25 81 THR A C 1
ATOM 609 O O . THR A 1 81 ? -15.295 -3.617 11.279 1.00 94.25 81 THR A O 1
ATOM 612 N N . ARG A 1 82 ? -13.462 -4.169 12.454 1.00 91.19 82 ARG A N 1
ATOM 613 C CA . ARG A 1 82 ? -12.440 -3.598 11.587 1.00 91.19 82 ARG A CA 1
ATOM 614 C C . ARG A 1 82 ? -11.438 -4.679 11.212 1.00 91.19 82 ARG A C 1
ATOM 616 O O . ARG A 1 82 ? -10.874 -5.357 12.059 1.00 91.19 82 ARG A O 1
ATOM 623 N N . SER A 1 83 ? -11.145 -4.797 9.924 1.00 83.06 83 SER A N 1
ATOM 624 C CA . SER A 1 83 ? -10.043 -5.633 9.434 1.00 83.06 83 SER A CA 1
ATOM 625 C C . SER A 1 83 ? -8.739 -4.829 9.403 1.00 83.06 83 SER A C 1
ATOM 627 O O . SER A 1 83 ? -8.129 -4.666 8.349 1.00 83.06 83 SER A O 1
ATOM 629 N N . SER A 1 84 ? -8.354 -4.254 10.545 1.00 89.50 84 SER A N 1
ATOM 630 C CA . SER A 1 84 ? -7.135 -3.450 10.699 1.00 89.50 84 SER A CA 1
ATOM 631 C C . SER A 1 84 ? -6.018 -4.275 11.339 1.00 89.50 84 SER A C 1
ATOM 633 O O . SER A 1 84 ? -6.265 -5.176 12.136 1.00 89.50 84 SER A O 1
ATOM 635 N N . SER A 1 85 ? -4.766 -3.946 11.014 1.00 91.50 85 SER A N 1
ATOM 636 C CA . SER A 1 85 ? -3.591 -4.531 11.670 1.00 91.50 85 SER A CA 1
ATOM 637 C C . SER A 1 85 ? -3.345 -3.984 13.080 1.00 91.50 85 SER A C 1
ATOM 639 O O . SER A 1 85 ? -2.484 -4.502 13.784 1.00 91.50 85 SER A O 1
ATOM 641 N N . LEU A 1 86 ? -4.065 -2.933 13.492 1.00 93.12 86 LEU A N 1
ATOM 642 C CA . LEU A 1 86 ? -3.880 -2.269 14.786 1.00 93.12 86 LEU A CA 1
ATOM 643 C C . LEU A 1 86 ? -4.894 -2.707 15.847 1.00 93.12 86 LEU A C 1
ATOM 645 O O . LEU A 1 86 ? -4.564 -2.686 17.028 1.00 93.12 86 LEU A O 1
ATOM 649 N N . TYR A 1 87 ? -6.114 -3.055 15.441 1.00 94.94 87 TYR A N 1
ATOM 650 C CA . TYR A 1 87 ? -7.220 -3.473 16.306 1.00 94.94 87 TYR A CA 1
ATOM 651 C C . TYR A 1 87 ? -8.300 -4.173 15.473 1.00 94.94 87 TYR A C 1
ATOM 653 O O . TYR A 1 87 ? -8.401 -3.925 14.269 1.00 94.94 87 TYR A O 1
ATOM 661 N N . SER A 1 88 ? -9.101 -5.036 16.104 1.00 94.88 88 SER A N 1
ATOM 662 C CA . SER A 1 88 ? -10.159 -5.800 15.424 1.00 94.88 88 SER A CA 1
ATOM 663 C C . SER A 1 88 ? -11.563 -5.233 15.618 1.00 94.88 88 SER A C 1
ATOM 665 O O . SER A 1 88 ? -12.352 -5.271 14.683 1.00 94.88 88 SER A O 1
ATOM 667 N N . ASP A 1 89 ? -11.878 -4.644 16.768 1.00 95.94 89 ASP A N 1
ATOM 668 C CA . ASP A 1 89 ? -13.167 -4.000 17.016 1.00 95.94 89 ASP A CA 1
ATOM 669 C C . ASP A 1 89 ? -12.975 -2.574 17.526 1.00 95.94 89 ASP A C 1
ATOM 671 O O . ASP A 1 89 ? -12.116 -2.294 18.362 1.00 95.94 89 ASP A O 1
ATOM 675 N N . GLU A 1 90 ? -13.828 -1.679 17.037 1.00 96.94 90 GLU A N 1
ATOM 676 C CA . GLU A 1 90 ? -14.036 -0.339 17.570 1.00 96.94 90 GLU A CA 1
ATOM 677 C C . GLU A 1 90 ? -15.361 -0.316 18.324 1.00 96.94 90 GLU A C 1
ATOM 679 O O . GLU A 1 90 ? -16.429 -0.473 17.727 1.00 96.94 90 GLU A O 1
ATOM 684 N N . ILE A 1 91 ? -15.310 -0.108 19.634 1.00 97.62 91 ILE A N 1
ATOM 685 C CA . ILE A 1 91 ? -16.499 -0.024 20.478 1.00 97.62 91 ILE A CA 1
ATOM 686 C C . ILE A 1 91 ? -16.618 1.404 20.993 1.00 97.62 91 ILE A C 1
ATOM 688 O O . ILE A 1 91 ? -15.689 1.934 21.595 1.00 97.62 91 ILE A O 1
ATOM 692 N N . THR A 1 92 ? -17.747 2.053 20.733 1.00 97.75 92 THR A N 1
ATOM 693 C CA . THR A 1 92 ? -17.934 3.475 21.031 1.00 97.75 92 THR A CA 1
ATOM 694 C C . THR A 1 92 ? -19.362 3.783 21.463 1.00 97.75 92 THR A C 1
ATOM 696 O O . THR A 1 92 ? -20.270 2.969 21.297 1.00 97.75 92 THR A O 1
ATOM 699 N N . GLU A 1 93 ? -19.563 4.971 22.019 1.00 95.31 93 GLU A N 1
ATOM 700 C CA . GLU A 1 93 ? -20.847 5.471 22.496 1.00 95.31 93 GLU A CA 1
ATOM 701 C C . GLU A 1 93 ? -21.086 6.891 21.959 1.00 95.31 93 GLU A C 1
ATOM 703 O O . GLU A 1 93 ? -20.164 7.708 21.852 1.00 95.31 93 GLU A O 1
ATOM 708 N N . GLY A 1 94 ? -22.339 7.195 21.614 1.00 90.56 94 GLY A N 1
ATOM 709 C CA . GLY A 1 94 ? -22.760 8.539 21.214 1.00 90.56 94 GLY A CA 1
ATOM 710 C C . GLY A 1 94 ? -22.033 9.085 19.978 1.00 90.56 94 GLY A C 1
ATOM 711 O O . GLY A 1 94 ? -22.096 8.496 18.900 1.00 90.56 94 GLY A O 1
ATOM 712 N N . VAL A 1 95 ? -21.386 10.247 20.133 1.00 89.62 95 VAL A N 1
ATOM 713 C CA . VAL A 1 95 ? -20.748 11.029 19.048 1.00 89.62 95 VAL A CA 1
ATOM 714 C C . VAL A 1 95 ? -19.400 10.439 18.601 1.00 89.62 95 VAL A C 1
ATOM 716 O O . VAL A 1 95 ? -18.844 10.870 17.596 1.00 89.62 95 VAL A O 1
ATOM 719 N N . GLY A 1 96 ? -18.869 9.432 19.302 1.00 92.19 96 GLY A N 1
ATOM 720 C CA . GLY A 1 96 ? -17.605 8.808 18.913 1.00 92.19 96 GLY A CA 1
ATOM 721 C C . GLY A 1 96 ? -16.378 9.627 19.306 1.00 92.19 96 GLY A C 1
ATOM 722 O O . GLY A 1 96 ? -15.465 9.811 18.503 1.00 92.19 96 GLY A O 1
ATOM 723 N N . HIS A 1 97 ? -16.352 10.153 20.533 1.00 96.25 97 HIS A N 1
ATOM 724 C CA . HIS A 1 97 ? -15.141 10.757 21.107 1.00 96.25 97 HIS A CA 1
ATOM 725 C C . HIS A 1 97 ? -14.298 9.735 21.878 1.00 96.25 97 HIS A C 1
ATOM 727 O O . HIS A 1 97 ? -13.077 9.842 21.905 1.00 96.25 97 HIS A O 1
ATOM 733 N N . PHE A 1 98 ? -14.941 8.728 22.471 1.00 97.19 98 PHE A N 1
ATOM 734 C CA . PHE A 1 98 ? -14.288 7.715 23.292 1.00 97.19 98 PHE A CA 1
ATOM 735 C C . PHE A 1 98 ? -14.437 6.338 22.660 1.00 97.19 98 PHE A C 1
ATOM 737 O O . PHE A 1 98 ? -15.507 6.002 22.145 1.00 97.19 98 PHE A O 1
ATOM 744 N N . TYR A 1 99 ? -13.365 5.551 22.699 1.00 97.69 99 TYR A N 1
ATOM 745 C CA . TYR A 1 99 ? -13.326 4.232 22.077 1.00 97.69 99 TYR A CA 1
ATOM 746 C C . TYR A 1 99 ? -12.682 3.200 22.995 1.00 97.69 99 TYR A C 1
ATOM 748 O O . TYR A 1 99 ? -11.658 3.457 23.629 1.00 97.69 99 TYR A O 1
ATOM 756 N N . VAL A 1 100 ? -13.263 2.006 23.006 1.00 97.69 100 VAL A N 1
ATOM 757 C CA . VAL A 1 100 ? -12.637 0.781 23.495 1.00 97.69 100 VAL A CA 1
ATOM 758 C C . VAL A 1 100 ? -12.275 -0.054 22.272 1.00 97.69 100 VAL A C 1
ATOM 760 O O . VAL A 1 100 ? -13.128 -0.339 21.434 1.00 97.69 100 VAL A O 1
ATOM 763 N N . LEU A 1 101 ? -11.002 -0.406 22.155 1.00 97.69 101 LEU A N 1
ATOM 764 C CA . LEU A 1 101 ? -10.434 -1.159 21.048 1.00 97.69 101 LEU A CA 1
ATOM 765 C C . LEU A 1 101 ? -10.057 -2.558 21.525 1.00 97.69 101 LEU A C 1
ATOM 767 O O . LEU A 1 101 ? -9.544 -2.730 22.633 1.00 97.69 101 LEU A O 1
ATOM 771 N N . THR A 1 102 ? -10.284 -3.555 20.680 1.00 96.75 102 THR A N 1
ATOM 772 C CA . THR A 1 102 ? -9.788 -4.921 20.890 1.00 96.75 102 THR A CA 1
ATOM 773 C C . THR A 1 102 ? -8.542 -5.153 20.034 1.00 96.75 102 THR A C 1
ATOM 775 O O . THR A 1 102 ? -8.429 -4.579 18.947 1.00 96.75 102 THR A O 1
ATOM 778 N N . PRO A 1 103 ? -7.587 -5.987 20.478 1.00 96.00 103 PRO A N 1
ATOM 779 C CA . PRO A 1 103 ? -6.363 -6.226 19.723 1.00 96.00 103 PRO A CA 1
ATOM 780 C C . PRO A 1 103 ? -6.692 -6.860 18.363 1.00 96.00 103 PRO A C 1
ATOM 782 O O . PRO A 1 103 ? -7.757 -7.470 18.208 1.00 96.00 103 PRO A O 1
ATOM 785 N N . PRO A 1 104 ? -5.817 -6.719 17.353 1.00 94.62 104 PRO A N 1
ATOM 786 C CA . PRO A 1 104 ? -6.039 -7.357 16.065 1.00 94.62 104 PRO A CA 1
ATOM 787 C C . PRO A 1 104 ? -6.126 -8.876 16.251 1.00 94.62 104 PRO A C 1
ATOM 789 O O . PRO A 1 104 ? -5.501 -9.449 17.149 1.00 94.62 104 PRO A O 1
ATOM 792 N N . GLY A 1 105 ? -6.914 -9.531 15.398 1.00 87.50 105 GLY A N 1
ATOM 793 C CA . GLY A 1 105 ? -6.951 -10.989 15.358 1.00 87.50 105 GLY A CA 1
ATOM 794 C C . GLY A 1 105 ? -5.568 -11.567 15.054 1.00 87.50 105 GLY A C 1
ATOM 795 O O . GLY A 1 105 ? -4.678 -10.865 14.565 1.00 87.50 105 GLY A O 1
ATOM 796 N N . ALA A 1 106 ? -5.391 -12.863 15.323 1.00 86.75 106 ALA A N 1
ATOM 797 C CA . ALA A 1 106 ? -4.191 -13.556 14.876 1.00 86.75 106 ALA A CA 1
ATOM 798 C C . ALA A 1 106 ? -4.012 -13.327 13.362 1.00 86.75 106 ALA A C 1
ATOM 800 O O . ALA A 1 106 ? -5.007 -13.381 1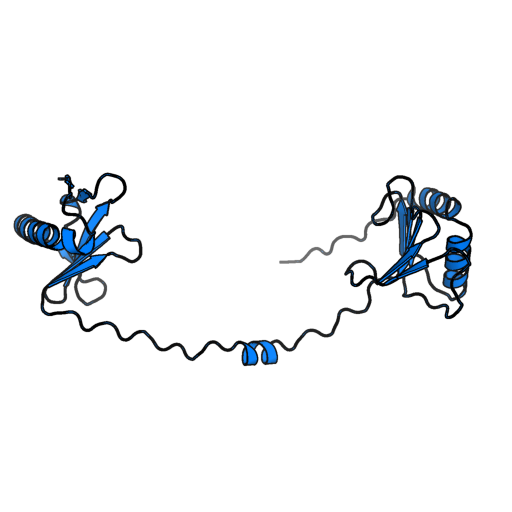2.626 1.00 86.75 106 ALA A O 1
ATOM 801 N N . PRO A 1 107 ? -2.784 -13.034 12.893 1.00 85.50 107 PRO A N 1
ATOM 802 C CA . PRO A 1 107 ? -2.548 -12.898 11.467 1.00 85.50 107 PRO A CA 1
ATOM 803 C C . PRO A 1 107 ? -2.997 -14.188 10.769 1.00 85.50 107 PRO A C 1
ATOM 805 O O . PRO A 1 107 ? -2.818 -15.272 11.332 1.00 85.50 107 PRO A O 1
ATOM 808 N N . PRO A 1 108 ? -3.601 -14.088 9.573 1.00 85.06 108 PRO A N 1
ATOM 809 C CA . PRO A 1 108 ? -3.976 -15.273 8.822 1.00 85.06 108 PRO A CA 1
ATOM 810 C C . PRO A 1 108 ? -2.732 -16.116 8.536 1.00 85.06 108 PRO A C 1
ATOM 812 O O . PRO A 1 108 ? -1.620 -15.585 8.436 1.00 85.06 108 PRO A O 1
ATOM 815 N N . ASP A 1 109 ? -2.932 -17.422 8.370 1.00 91.69 109 ASP A N 1
ATOM 816 C CA . ASP A 1 109 ? -1.851 -18.314 7.973 1.00 91.69 109 ASP A CA 1
ATOM 817 C C . ASP A 1 109 ? -1.192 -17.801 6.690 1.00 91.69 109 ASP A C 1
ATOM 819 O O . ASP A 1 109 ? -1.858 -17.385 5.734 1.00 91.69 109 ASP A O 1
ATOM 823 N N . MET A 1 110 ? 0.141 -17.815 6.684 1.00 91.44 110 MET A N 1
ATOM 824 C CA . MET A 1 110 ? 0.909 -17.384 5.524 1.00 91.44 110 MET A CA 1
ATOM 825 C C . MET A 1 110 ? 0.511 -18.234 4.311 1.00 91.44 110 MET A C 1
ATOM 827 O O . MET A 1 110 ? 0.514 -19.466 4.402 1.00 91.44 110 MET A O 1
ATOM 831 N N . PRO A 1 111 ? 0.197 -17.615 3.161 1.00 90.88 111 PRO A N 1
ATOM 832 C CA . PRO A 1 111 ? -0.141 -18.379 1.975 1.00 90.88 111 PRO A CA 1
ATOM 833 C C . PRO A 1 111 ? 1.066 -19.213 1.528 1.00 90.88 111 PRO A C 1
ATOM 835 O O . PRO A 1 111 ? 2.220 -18.798 1.662 1.00 90.88 111 PRO A O 1
ATOM 838 N N . SER A 1 112 ? 0.804 -20.397 0.971 1.00 94.00 112 SER A N 1
ATOM 839 C CA . SER A 1 112 ? 1.871 -21.259 0.460 1.00 94.00 112 SER A CA 1
ATOM 840 C C . SER A 1 112 ? 2.573 -20.588 -0.721 1.00 94.00 112 SER A C 1
ATOM 842 O O . SER A 1 112 ? 2.008 -20.451 -1.808 1.00 94.00 112 SER A O 1
ATOM 844 N N . MET A 1 113 ? 3.835 -20.202 -0.516 1.00 94.75 113 MET A N 1
ATOM 845 C CA . MET A 1 113 ? 4.666 -19.610 -1.566 1.00 94.75 113 MET A CA 1
ATOM 846 C C . MET A 1 113 ? 4.857 -20.566 -2.746 1.00 94.75 113 MET A C 1
ATOM 848 O O . MET A 1 113 ? 4.954 -20.109 -3.881 1.00 94.75 113 MET A O 1
ATOM 852 N N . ASP A 1 114 ? 4.870 -21.879 -2.503 1.00 92.69 114 ASP A N 1
ATOM 853 C CA . ASP A 1 114 ? 4.956 -22.882 -3.568 1.00 92.69 114 ASP A CA 1
ATOM 854 C C . ASP A 1 114 ? 3.681 -22.933 -4.408 1.00 92.69 114 ASP A C 1
ATOM 856 O O . ASP A 1 114 ? 3.764 -22.969 -5.633 1.00 92.69 114 ASP A O 1
ATOM 860 N N . ALA A 1 115 ? 2.507 -22.843 -3.778 1.00 93.44 115 ALA A N 1
ATOM 861 C CA . ALA A 1 115 ? 1.238 -22.773 -4.502 1.00 93.44 115 ALA A CA 1
ATOM 862 C C . ALA A 1 115 ? 1.133 -21.487 -5.341 1.00 93.44 115 ALA A C 1
ATOM 864 O O . ALA A 1 115 ? 0.702 -21.530 -6.495 1.00 93.44 115 ALA A O 1
ATOM 865 N N . ILE A 1 116 ? 1.586 -20.351 -4.797 1.00 92.12 116 ILE A N 1
ATOM 866 C CA . ILE A 1 116 ? 1.654 -19.078 -5.530 1.00 92.12 116 ILE A CA 1
ATOM 867 C C . ILE A 1 116 ? 2.618 -19.199 -6.716 1.00 92.12 116 ILE A C 1
ATOM 869 O O . ILE A 1 116 ? 2.257 -18.838 -7.835 1.00 92.12 116 ILE A O 1
ATOM 873 N N . ARG A 1 117 ? 3.822 -19.749 -6.502 1.00 91.50 117 ARG A N 1
ATOM 874 C CA . ARG A 1 117 ? 4.810 -19.973 -7.569 1.00 91.50 117 ARG A CA 1
ATOM 875 C C . ARG A 1 117 ? 4.275 -20.878 -8.671 1.00 91.50 117 ARG A C 1
ATOM 877 O O . ARG A 1 117 ? 4.483 -20.571 -9.836 1.00 91.50 117 ARG A O 1
ATOM 884 N N . ALA A 1 118 ? 3.574 -21.953 -8.318 1.00 90.06 118 ALA A N 1
ATOM 885 C CA . ALA A 1 118 ? 2.966 -22.853 -9.292 1.00 90.06 118 ALA A CA 1
ATOM 886 C C . ALA A 1 118 ? 1.860 -22.159 -10.106 1.00 90.06 118 ALA A C 1
ATOM 888 O O . ALA A 1 118 ? 1.766 -22.362 -11.312 1.00 90.06 118 ALA A O 1
ATOM 889 N N . THR A 1 119 ? 1.061 -21.301 -9.462 1.00 93.44 119 THR A N 1
ATOM 890 C CA . THR A 1 119 ? -0.033 -20.557 -10.113 1.00 93.44 119 THR A CA 1
ATOM 891 C C . THR A 1 119 ? 0.484 -19.472 -11.063 1.00 93.44 119 THR A C 1
ATOM 893 O O . THR A 1 119 ? -0.136 -19.196 -12.086 1.00 93.44 119 THR A O 1
ATOM 896 N N . HIS A 1 120 ? 1.626 -18.863 -10.735 1.00 89.81 120 HIS A N 1
ATOM 897 C CA . HIS A 1 120 ? 2.227 -17.759 -11.489 1.00 89.81 120 HIS A CA 1
ATOM 898 C C . HIS A 1 120 ? 3.519 -18.144 -12.213 1.00 89.81 120 HIS A C 1
ATOM 900 O O . HIS A 1 120 ? 4.322 -17.264 -12.532 1.00 89.81 120 HIS A O 1
ATOM 906 N N . ALA A 1 121 ? 3.747 -19.435 -12.466 1.00 88.88 121 ALA A N 1
ATOM 907 C CA . ALA A 1 121 ? 4.891 -19.860 -13.256 1.00 88.88 121 ALA A CA 1
ATOM 908 C C . ALA A 1 121 ? 4.815 -19.155 -14.624 1.00 88.88 121 ALA A C 1
ATOM 910 O O . ALA A 1 121 ? 3.795 -19.283 -15.311 1.00 88.88 121 ALA A O 1
ATOM 911 N N . PRO A 1 122 ? 5.833 -18.361 -15.011 1.00 84.06 122 PRO A N 1
ATOM 912 C CA . PRO A 1 122 ? 5.838 -17.756 -16.329 1.00 84.06 122 PRO A CA 1
ATOM 913 C C . PRO A 1 122 ? 5.796 -18.877 -17.374 1.00 84.06 122 PRO A C 1
ATOM 915 O O . PRO A 1 122 ? 6.328 -19.964 -17.118 1.00 84.06 122 PRO A O 1
ATOM 918 N N . PRO A 1 123 ? 5.181 -18.641 -18.546 1.00 82.50 123 PRO A N 1
ATOM 919 C CA . PRO A 1 123 ? 5.325 -19.578 -19.649 1.00 82.50 123 PRO A CA 1
ATOM 920 C C . PRO A 1 123 ? 6.816 -19.815 -19.900 1.00 82.50 123 PRO A C 1
ATOM 922 O O . PRO A 1 123 ? 7.636 -18.914 -19.689 1.00 82.50 123 PRO A O 1
ATOM 925 N N . GLU A 1 124 ? 7.160 -21.032 -20.320 1.00 87.12 124 GLU A N 1
ATOM 926 C CA . GLU A 1 124 ? 8.535 -21.374 -20.667 1.00 87.12 124 GLU A CA 1
ATOM 927 C C . GLU A 1 124 ? 9.081 -20.313 -21.625 1.00 87.12 124 GLU A C 1
ATOM 929 O O . GLU A 1 124 ? 8.495 -20.034 -22.675 1.00 87.12 124 GLU A O 1
ATOM 934 N N . TRP A 1 125 ? 10.158 -19.644 -21.213 1.00 81.38 125 TRP A N 1
ATOM 935 C CA . TRP A 1 125 ? 10.746 -18.599 -22.028 1.00 81.38 125 TRP A CA 1
ATOM 936 C C . TRP A 1 125 ? 11.374 -19.247 -23.257 1.00 81.38 125 TRP A C 1
ATOM 938 O O . TRP A 1 125 ? 12.423 -19.882 -23.174 1.00 81.38 125 TRP A O 1
ATOM 948 N N . THR A 1 126 ? 10.739 -19.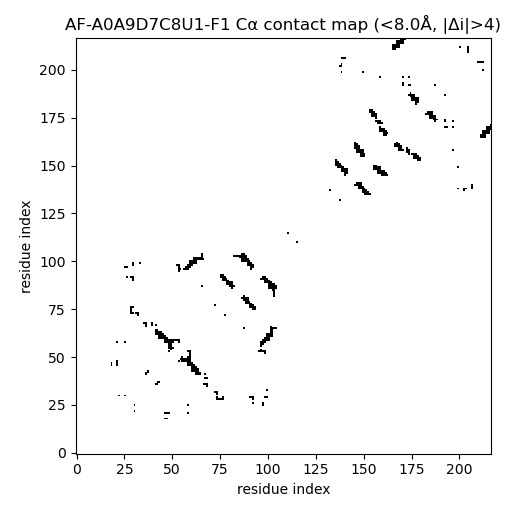067 -24.409 1.00 77.31 126 THR A N 1
ATOM 949 C CA . THR A 1 126 ? 11.372 -19.328 -25.698 1.00 77.31 126 THR A CA 1
ATOM 950 C C . THR A 1 126 ? 12.127 -18.078 -26.143 1.00 77.31 126 THR A C 1
ATOM 952 O O . THR A 1 126 ? 11.495 -17.024 -26.284 1.00 77.31 126 THR A O 1
ATOM 955 N N . PRO A 1 127 ? 13.447 -18.159 -26.398 1.00 75.94 127 PRO A N 1
ATOM 956 C CA . PRO A 1 127 ? 14.168 -17.056 -27.012 1.00 75.94 127 PRO A CA 1
ATOM 957 C C . PRO A 1 127 ? 13.500 -16.691 -28.343 1.00 75.94 127 PRO A C 1
ATOM 959 O O . PRO A 1 127 ? 13.139 -17.594 -29.105 1.00 75.94 127 PRO A O 1
ATOM 962 N N . PRO A 1 128 ? 13.342 -15.395 -28.663 1.00 69.56 128 PRO A N 1
ATOM 963 C CA . PRO A 1 128 ? 12.942 -15.012 -30.005 1.00 69.56 128 PRO A CA 1
ATOM 964 C C . PRO A 1 128 ? 13.967 -15.575 -30.995 1.00 69.56 128 PRO A C 1
ATOM 966 O O . PRO A 1 128 ? 15.176 -15.415 -30.810 1.00 69.56 128 PRO A O 1
ATOM 969 N N . VAL A 1 129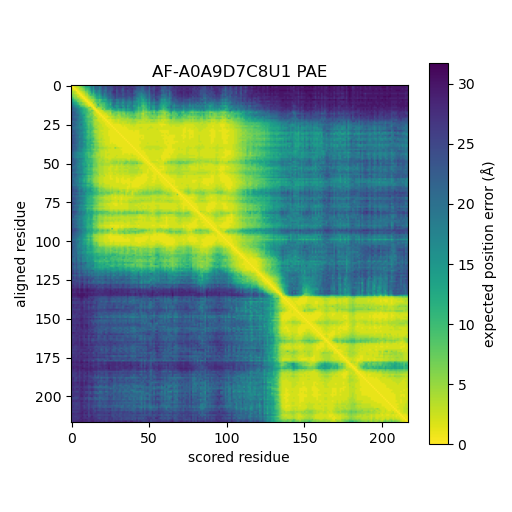 ? 13.485 -16.246 -32.042 1.00 74.31 129 VAL A N 1
ATOM 970 C CA . VAL A 1 129 ? 14.338 -16.657 -33.159 1.00 74.31 129 VAL A CA 1
ATOM 971 C C . VAL A 1 129 ? 14.881 -15.376 -33.778 1.00 74.31 129 VAL A C 1
ATOM 973 O O . VAL A 1 129 ? 14.113 -14.574 -34.311 1.00 74.31 129 VAL A O 1
ATOM 976 N N . ALA A 1 130 ? 16.191 -15.152 -33.649 1.00 55.03 130 ALA A N 1
ATOM 977 C CA . ALA A 1 130 ? 16.830 -13.989 -34.243 1.00 55.03 130 ALA A CA 1
ATOM 978 C C . ALA A 1 130 ? 16.517 -13.982 -35.750 1.00 55.03 130 ALA A C 1
ATOM 980 O O . ALA A 1 130 ? 16.678 -15.024 -36.397 1.00 55.03 130 ALA A O 1
ATOM 981 N N . PRO A 1 131 ? 16.048 -12.857 -36.320 1.00 53.50 131 PRO A N 1
ATOM 982 C CA . PRO A 1 131 ? 15.838 -12.778 -37.755 1.00 53.50 131 PRO A CA 1
ATOM 983 C C . PRO A 1 131 ? 17.153 -13.124 -38.448 1.00 53.50 131 PRO A C 1
ATOM 985 O O . PRO A 1 131 ? 18.209 -12.604 -38.085 1.00 53.50 131 PRO A O 1
ATOM 988 N N . THR A 1 132 ? 17.097 -14.025 -39.429 1.00 54.25 132 THR A N 1
ATOM 989 C CA . THR A 1 132 ? 18.251 -14.297 -40.284 1.00 54.25 132 THR A CA 1
ATOM 990 C C . THR A 1 132 ? 18.644 -12.973 -40.940 1.00 54.25 132 THR A C 1
ATOM 992 O O . THR A 1 132 ? 17.809 -12.396 -41.643 1.00 54.25 132 THR A O 1
ATOM 995 N N . PRO A 1 133 ? 19.851 -12.436 -40.679 1.00 53.84 133 PRO A N 1
ATOM 996 C CA . PRO A 1 133 ? 20.230 -11.150 -41.235 1.00 53.84 133 PRO A CA 1
ATOM 997 C C . PRO A 1 133 ? 20.194 -11.241 -42.768 1.00 53.84 133 PRO A C 1
ATOM 999 O O . PRO A 1 133 ? 20.666 -12.237 -43.326 1.00 53.84 133 PRO A O 1
ATOM 1002 N N . PRO A 1 134 ? 19.617 -10.247 -43.465 1.00 54.28 134 PRO A N 1
ATOM 1003 C CA . PRO A 1 134 ? 19.705 -10.188 -44.916 1.00 54.28 134 PRO A CA 1
ATOM 1004 C C . PRO A 1 134 ? 21.174 -10.069 -45.342 1.00 54.28 134 PRO A C 1
ATOM 1006 O O . PRO A 1 134 ? 22.011 -9.561 -44.592 1.00 54.28 134 PRO A O 1
ATOM 1009 N N . ALA A 1 135 ? 21.467 -10.570 -46.542 1.00 60.84 135 ALA A N 1
ATOM 1010 C CA . ALA A 1 135 ? 22.814 -10.686 -47.087 1.00 60.84 135 ALA A CA 1
AT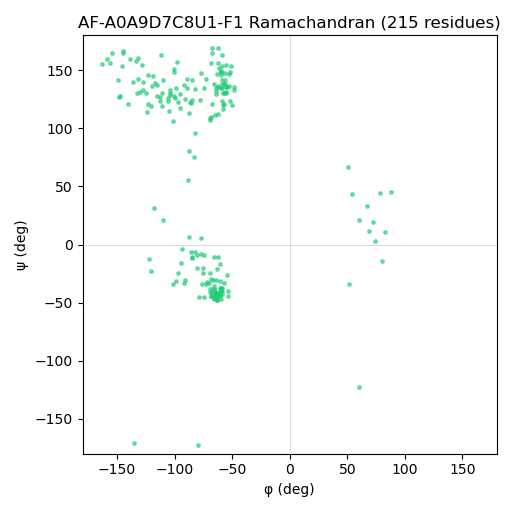OM 1011 C C . ALA A 1 135 ? 23.654 -9.397 -46.953 1.00 60.84 135 ALA A C 1
ATOM 1013 O O . ALA A 1 135 ? 23.197 -8.291 -47.242 1.00 60.84 135 ALA A O 1
ATOM 1014 N N . ASP A 1 136 ? 24.895 -9.627 -46.529 1.00 75.25 136 ASP A N 1
ATOM 1015 C CA . ASP A 1 136 ? 26.109 -8.812 -46.462 1.00 75.25 136 ASP A CA 1
ATOM 1016 C C . ASP A 1 136 ? 26.101 -7.426 -45.809 1.00 75.25 136 ASP A C 1
ATOM 1018 O O . ASP A 1 136 ? 27.116 -7.130 -45.186 1.00 75.25 136 ASP A O 1
ATOM 1022 N N . GLU A 1 137 ? 25.042 -6.606 -45.859 1.00 87.06 137 GLU A N 1
ATOM 1023 C CA . GLU A 1 137 ? 25.046 -5.252 -45.267 1.00 87.06 137 GLU A CA 1
ATOM 1024 C C . GLU A 1 137 ? 23.680 -4.800 -44.725 1.00 87.06 137 GLU A C 1
ATOM 1026 O O . GLU A 1 137 ? 22.684 -4.781 -45.449 1.00 87.06 137 GLU A O 1
ATOM 1031 N N . HIS A 1 138 ? 23.623 -4.342 -43.471 1.00 91.12 138 HIS A N 1
ATOM 1032 C CA . HIS A 1 138 ? 22.428 -3.692 -42.915 1.00 91.12 138 HIS A CA 1
ATOM 1033 C C . HIS A 1 138 ? 22.769 -2.735 -41.764 1.00 91.12 138 HIS A C 1
ATOM 1035 O O . HIS A 1 138 ? 23.866 -2.777 -41.211 1.00 91.12 138 HIS A O 1
ATOM 1041 N N . ILE A 1 139 ? 21.822 -1.864 -41.402 1.00 94.00 139 ILE A N 1
ATOM 1042 C CA . ILE A 1 139 ? 21.908 -1.014 -40.208 1.00 94.00 139 ILE A CA 1
ATOM 1043 C C . ILE A 1 139 ? 20.765 -1.315 -39.239 1.00 94.00 139 ILE A C 1
ATOM 1045 O O . ILE A 1 139 ? 19.643 -1.576 -39.672 1.00 94.00 139 ILE A O 1
ATOM 1049 N N . VAL A 1 140 ? 21.037 -1.226 -37.940 1.00 94.62 140 VAL A N 1
ATOM 1050 C CA . VAL A 1 140 ? 20.029 -1.264 -36.867 1.00 94.62 140 VAL A CA 1
ATOM 1051 C C . VAL A 1 140 ? 20.266 -0.126 -35.879 1.00 94.62 140 VAL A C 1
ATOM 1053 O O . VAL A 1 140 ? 21.362 0.428 -35.821 1.00 94.62 140 VAL A O 1
ATOM 1056 N N . LEU A 1 141 ? 19.244 0.230 -35.101 1.00 93.88 141 LEU A N 1
ATOM 1057 C CA . LEU A 1 141 ? 19.429 1.060 -33.912 1.00 93.88 141 LEU A CA 1
ATOM 1058 C C . LEU A 1 141 ? 19.811 0.166 -32.735 1.00 93.88 141 LEU A C 1
ATOM 1060 O O . LEU A 1 141 ? 19.281 -0.937 -32.589 1.00 93.88 141 LEU A O 1
ATOM 1064 N N . ASP A 1 142 ? 20.719 0.647 -31.893 1.00 92.19 142 ASP A N 1
ATOM 1065 C CA . ASP A 1 142 ? 20.957 0.021 -30.600 1.00 92.19 142 ASP A CA 1
ATOM 1066 C C . ASP A 1 142 ? 19.697 0.064 -29.717 1.00 92.19 142 ASP A C 1
ATOM 1068 O O . ASP A 1 142 ? 18.718 0.761 -29.994 1.00 92.19 142 ASP A O 1
ATOM 1072 N N . ILE A 1 143 ? 19.727 -0.675 -28.607 1.00 89.00 143 ILE A N 1
ATOM 1073 C CA . ILE A 1 143 ? 18.589 -0.772 -27.679 1.00 89.00 143 ILE A CA 1
ATOM 1074 C C . ILE A 1 143 ? 18.177 0.575 -27.062 1.00 89.00 143 ILE A C 1
ATOM 1076 O O . ILE A 1 143 ? 17.100 0.671 -26.480 1.00 89.00 143 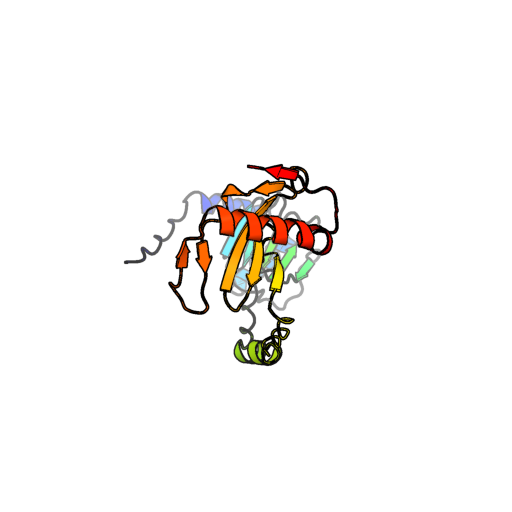ILE A O 1
ATOM 1080 N N . ARG A 1 144 ? 19.043 1.593 -27.137 1.00 87.12 144 ARG A N 1
ATOM 1081 C CA . ARG A 1 144 ? 18.795 2.933 -26.597 1.00 87.12 144 ARG A CA 1
ATOM 1082 C C . ARG A 1 144 ? 18.236 3.885 -27.652 1.00 87.12 144 ARG A C 1
ATOM 1084 O O . ARG A 1 144 ? 17.697 4.922 -27.285 1.00 87.12 144 ARG A O 1
ATOM 1091 N N . GLY A 1 145 ? 18.337 3.539 -28.936 1.00 86.75 145 GLY A N 1
ATOM 1092 C CA . GLY A 1 145 ? 18.003 4.438 -30.033 1.00 86.75 145 GLY A CA 1
ATOM 1093 C C . GLY A 1 145 ? 18.970 5.620 -30.134 1.00 86.75 145 GLY A C 1
ATOM 1094 O O . GLY A 1 145 ? 18.548 6.713 -30.491 1.00 86.75 145 GLY A O 1
ATOM 1095 N N . GLU A 1 146 ? 20.246 5.434 -29.793 1.00 87.88 146 GLU A N 1
ATOM 1096 C CA . GLU A 1 146 ? 21.271 6.501 -29.797 1.00 87.88 146 GLU A CA 1
ATOM 1097 C C . GLU A 1 146 ? 22.468 6.164 -30.701 1.00 87.88 146 GLU A C 1
ATOM 1099 O O . GLU A 1 146 ? 23.304 7.013 -31.024 1.00 87.88 146 GLU A O 1
ATOM 1104 N N . THR A 1 147 ? 22.561 4.913 -31.145 1.00 93.50 147 THR A N 1
ATOM 1105 C CA . THR A 1 147 ? 23.667 4.454 -31.984 1.00 93.50 147 THR A CA 1
ATOM 1106 C C . THR A 1 147 ? 23.128 3.678 -33.168 1.00 93.50 147 THR A C 1
ATOM 1108 O O . THR A 1 147 ? 22.331 2.756 -33.001 1.00 93.50 147 THR A O 1
ATOM 1111 N N . ILE A 1 148 ? 23.587 4.024 -34.370 1.00 95.88 148 ILE A N 1
ATOM 1112 C CA . ILE A 1 148 ? 23.379 3.188 -35.548 1.00 95.88 148 ILE A CA 1
ATOM 1113 C C . ILE A 1 148 ? 24.499 2.152 -35.583 1.00 95.88 148 ILE A C 1
ATOM 1115 O O . ILE A 1 148 ? 25.678 2.504 -35.642 1.00 95.88 148 ILE A O 1
ATOM 1119 N N . VAL A 1 149 ? 24.130 0.876 -35.567 1.00 95.75 149 VAL A N 1
ATOM 1120 C CA . VAL A 1 149 ? 25.056 -0.243 -35.744 1.00 95.75 149 VAL A CA 1
ATOM 1121 C C . VAL A 1 149 ? 25.028 -0.652 -37.209 1.00 95.75 149 VAL A C 1
ATOM 1123 O O . VAL A 1 149 ? 23.984 -1.049 -37.722 1.00 95.75 149 VAL A O 1
ATOM 1126 N N . TYR A 1 150 ? 26.164 -0.528 -37.891 1.00 94.88 150 TYR A N 1
ATOM 1127 C CA . TYR A 1 150 ? 26.341 -0.968 -39.271 1.00 94.88 150 TYR A CA 1
ATOM 1128 C C . TYR A 1 150 ? 26.987 -2.344 -39.298 1.00 94.88 150 TYR A C 1
ATOM 1130 O O . TYR A 1 150 ? 28.082 -2.513 -38.771 1.00 94.88 150 TYR A O 1
ATOM 1138 N N . HIS A 1 151 ? 26.327 -3.307 -39.929 1.00 93.00 151 HIS A N 1
ATOM 1139 C CA . HIS A 1 151 ? 26.814 -4.666 -40.118 1.00 93.00 151 HIS A CA 1
ATOM 1140 C C . HIS A 1 151 ? 27.292 -4.836 -41.556 1.00 93.00 151 HIS A C 1
ATOM 1142 O O . HIS A 1 151 ? 26.547 -4.508 -42.476 1.00 93.00 151 HIS A O 1
ATOM 1148 N N . ALA A 1 152 ? 28.504 -5.366 -41.740 1.00 90.75 152 ALA A N 1
ATOM 1149 C CA . ALA A 1 152 ? 29.042 -5.722 -43.048 1.00 90.75 152 ALA A CA 1
ATOM 1150 C C . ALA A 1 152 ? 29.994 -6.926 -42.973 1.00 90.75 152 ALA A C 1
ATOM 1152 O O . ALA A 1 152 ? 30.953 -6.915 -42.196 1.00 90.75 152 ALA A O 1
ATOM 1153 N N . GLY A 1 153 ? 29.757 -7.965 -43.781 1.00 86.12 153 GLY A N 1
ATOM 1154 C CA . GLY A 1 153 ? 30.670 -9.115 -43.908 1.00 86.12 153 GLY A CA 1
ATOM 1155 C C . GLY A 1 153 ? 31.020 -9.800 -42.576 1.00 86.12 153 GLY A C 1
ATOM 1156 O O . GLY A 1 153 ? 32.191 -10.062 -42.303 1.00 86.12 153 GLY A O 1
ATOM 1157 N N . GLY A 1 154 ? 30.024 -10.013 -41.706 1.00 86.19 154 GLY A N 1
ATOM 1158 C CA . GLY A 1 154 ? 30.200 -10.643 -40.386 1.00 86.19 154 GLY A CA 1
ATOM 1159 C C . GLY A 1 154 ? 30.867 -9.763 -39.320 1.00 86.19 154 GLY A C 1
ATOM 1160 O O . GLY A 1 154 ? 31.096 -10.224 -38.203 1.00 86.19 154 GLY A O 1
ATOM 1161 N N . ARG A 1 155 ? 31.166 -8.502 -39.643 1.00 90.00 155 ARG A N 1
ATOM 1162 C CA . ARG A 1 155 ? 31.678 -7.485 -38.718 1.00 90.00 155 ARG A CA 1
ATOM 1163 C C . ARG A 1 155 ? 30.627 -6.404 -38.504 1.00 90.00 155 ARG A C 1
ATOM 1165 O O . ARG A 1 155 ? 29.686 -6.284 -39.289 1.00 90.00 155 ARG A O 1
ATOM 1172 N N . HIS A 1 156 ? 30.790 -5.606 -37.459 1.00 93.94 156 HIS A N 1
ATOM 1173 C CA . HIS A 1 156 ? 29.944 -4.441 -37.229 1.00 93.94 156 HIS A CA 1
ATOM 1174 C C . HIS A 1 156 ? 30.735 -3.231 -36.736 1.00 93.94 156 HIS A C 1
ATOM 1176 O O . HIS A 1 156 ? 31.851 -3.360 -36.244 1.00 93.94 156 HIS A O 1
ATOM 1182 N N . THR A 1 157 ? 30.181 -2.039 -36.894 1.00 95.38 157 THR A N 1
ATOM 1183 C CA . THR A 1 157 ? 30.750 -0.796 -36.367 1.00 95.38 157 THR A CA 1
ATOM 1184 C C . THR A 1 157 ? 29.634 0.145 -35.925 1.00 95.38 157 THR A C 1
ATOM 1186 O O . THR A 1 157 ? 28.467 -0.056 -36.266 1.00 95.38 157 THR A O 1
ATOM 1189 N N . TYR A 1 158 ? 29.990 1.160 -35.148 1.00 95.50 158 TYR A N 1
ATOM 1190 C CA . TYR A 1 158 ? 29.047 2.052 -34.488 1.00 95.50 158 TYR A CA 1
ATOM 1191 C C . TYR A 1 158 ? 29.188 3.465 -35.035 1.00 95.50 158 TYR A C 1
ATOM 1193 O O . TYR A 1 158 ? 30.275 4.038 -35.025 1.00 95.50 158 TYR A O 1
ATOM 1201 N N . VAL A 1 159 ? 28.067 4.042 -35.462 1.00 96.00 159 VAL A N 1
ATOM 1202 C CA . VAL A 1 159 ? 27.956 5.464 -35.780 1.00 96.00 159 VAL A CA 1
ATOM 1203 C C . VAL A 1 159 ? 27.071 6.114 -34.732 1.00 96.00 159 VAL A C 1
ATOM 1205 O O . VAL A 1 159 ? 25.899 5.758 -34.590 1.00 96.00 159 VAL A O 1
ATOM 1208 N N . ARG A 1 160 ? 27.620 7.082 -33.996 1.00 94.19 160 ARG A N 1
ATOM 1209 C CA . ARG A 1 160 ? 26.831 7.871 -33.045 1.00 94.19 160 ARG A CA 1
ATOM 1210 C C . ARG A 1 160 ? 25.779 8.674 -33.807 1.00 94.19 160 ARG A C 1
ATOM 1212 O O . ARG A 1 160 ? 26.112 9.390 -34.757 1.00 94.19 160 ARG A O 1
ATOM 1219 N N . TRP A 1 161 ? 24.535 8.571 -33.351 1.00 94.25 161 TRP A N 1
ATOM 1220 C CA . TRP A 1 161 ? 23.392 9.259 -33.927 1.00 94.25 161 TRP A CA 1
ATOM 1221 C C . TRP A 1 161 ? 22.592 9.984 -32.845 1.00 94.25 161 TRP A C 1
ATOM 1223 O O . TRP A 1 161 ? 22.225 9.402 -31.834 1.00 94.25 161 TRP A O 1
ATOM 1233 N N . THR A 1 162 ? 22.269 11.254 -33.068 1.00 90.31 162 THR A N 1
ATOM 1234 C CA . THR A 1 162 ? 21.532 12.048 -32.078 1.00 90.31 162 THR A CA 1
ATOM 1235 C C . THR A 1 162 ? 20.265 12.624 -32.692 1.00 90.31 162 THR A C 1
ATOM 1237 O O . THR A 1 162 ? 20.332 13.496 -33.562 1.00 90.31 162 THR A O 1
ATOM 1240 N N . TYR A 1 163 ? 19.095 12.187 -32.217 1.00 90.12 163 TYR A N 1
ATOM 1241 C CA . TYR A 1 163 ? 17.807 12.706 -32.694 1.00 90.12 163 TYR A CA 1
ATOM 1242 C C . TYR A 1 163 ? 17.483 14.101 -32.134 1.00 90.12 163 TYR A C 1
ATOM 1244 O O . TYR A 1 163 ? 16.920 14.931 -32.846 1.00 90.12 163 TYR A O 1
ATOM 1252 N N . THR A 1 164 ? 17.892 14.397 -30.894 1.00 86.19 164 THR A N 1
ATOM 1253 C CA . THR A 1 164 ? 17.499 15.610 -30.147 1.00 86.19 164 THR A CA 1
ATOM 1254 C C . THR A 1 164 ? 17.966 16.923 -30.778 1.00 86.19 164 THR A C 1
ATOM 1256 O O . THR A 1 164 ? 17.358 17.959 -30.537 1.00 86.19 164 THR A O 1
ATOM 1259 N N . ASN A 1 165 ? 18.988 16.878 -31.638 1.00 83.00 165 ASN A N 1
ATOM 1260 C CA . ASN A 1 165 ? 19.567 18.050 -32.298 1.00 83.00 165 ASN A CA 1
ATOM 1261 C C . ASN A 1 165 ? 19.438 18.000 -33.833 1.00 83.00 165 ASN A C 1
ATOM 1263 O O . ASN A 1 165 ? 20.305 18.516 -34.541 1.00 83.00 165 ASN A O 1
ATOM 1267 N N . GLY A 1 166 ? 18.371 17.381 -34.353 1.00 85.06 166 GLY A N 1
ATOM 1268 C CA . GLY A 1 166 ? 18.070 17.362 -35.790 1.00 85.06 166 GLY A CA 1
ATOM 1269 C C . GLY A 1 166 ? 18.722 16.208 -36.553 1.00 85.06 166 GLY A C 1
ATOM 1270 O O . GLY A 1 166 ? 19.284 16.433 -37.619 1.00 85.06 166 GLY A O 1
ATOM 1271 N N . HIS A 1 167 ? 18.654 14.988 -36.004 1.00 91.62 167 HIS A N 1
ATOM 1272 C CA . HIS A 1 167 ? 19.178 13.755 -36.618 1.00 91.62 167 HIS A CA 1
ATOM 1273 C C . HIS A 1 167 ? 20.631 13.892 -37.095 1.00 91.62 167 HIS A C 1
ATOM 1275 O O . HIS A 1 167 ? 20.926 13.852 -38.290 1.00 91.62 167 HIS A O 1
ATOM 1281 N N . ARG A 1 168 ? 21.549 14.057 -36.141 1.00 94.19 168 ARG A N 1
ATOM 1282 C CA . ARG A 1 168 ? 22.980 14.228 -36.415 1.00 94.19 168 ARG A CA 1
ATOM 1283 C C . ARG A 1 168 ? 23.701 12.893 -36.468 1.00 94.19 168 ARG A C 1
ATOM 1285 O O . ARG A 1 168 ? 23.502 12.081 -35.571 1.00 94.19 168 ARG A O 1
ATOM 1292 N N . LEU A 1 169 ? 24.552 12.692 -37.469 1.00 94.50 169 LEU A N 1
ATOM 1293 C CA . LEU A 1 169 ? 25.508 11.585 -37.524 1.00 94.50 169 LEU A CA 1
ATOM 1294 C C . LEU A 1 169 ? 26.927 12.115 -37.373 1.00 94.50 169 LEU A C 1
ATOM 1296 O O . LEU A 1 169 ? 27.313 13.044 -38.078 1.00 94.50 169 LEU A O 1
ATOM 1300 N N . VAL A 1 170 ? 27.697 11.499 -36.477 1.00 94.00 170 VAL A N 1
ATOM 1301 C CA . VAL A 1 170 ? 29.054 11.943 -36.135 1.00 94.00 170 VAL A CA 1
ATOM 1302 C C . VAL A 1 170 ? 30.080 11.064 -36.844 1.00 94.00 170 VAL A C 1
ATOM 1304 O O . VAL A 1 170 ? 30.297 9.915 -36.447 1.00 94.00 170 VAL A O 1
ATOM 1307 N N . ARG A 1 171 ? 30.732 11.589 -37.886 1.00 92.81 171 ARG A N 1
ATOM 1308 C CA . ARG A 1 171 ? 31.707 10.832 -38.693 1.00 92.81 171 ARG A CA 1
ATOM 1309 C C . ARG A 1 171 ? 32.889 10.337 -37.861 1.00 92.81 171 ARG A C 1
ATOM 1311 O O . ARG A 1 171 ? 33.320 9.193 -38.032 1.00 92.81 171 ARG A O 1
ATOM 1318 N N . SER A 1 172 ? 33.373 11.159 -36.936 1.00 90.50 172 SER A N 1
ATOM 1319 C CA . SER A 1 172 ? 34.494 10.842 -36.043 1.00 90.50 172 SER A CA 1
ATOM 1320 C C . SER A 1 172 ? 34.252 9.650 -35.096 1.00 90.50 172 SER A C 1
ATOM 1322 O O . SER A 1 172 ? 35.201 9.146 -34.499 1.00 90.50 172 SER A O 1
ATOM 1324 N N . SER A 1 173 ? 33.019 9.133 -34.989 1.00 89.94 173 SER A N 1
ATOM 1325 C CA . SER A 1 173 ? 32.720 7.925 -34.196 1.00 89.94 173 SER A CA 1
ATOM 1326 C C . SER A 1 173 ? 33.155 6.607 -34.859 1.00 89.94 173 SER A C 1
ATOM 1328 O O . SER A 1 173 ? 33.373 5.615 -34.162 1.00 89.94 173 SER A O 1
ATOM 1330 N N . LEU A 1 174 ? 33.364 6.602 -36.181 1.00 92.00 174 LEU A N 1
ATOM 1331 C CA . LEU A 1 174 ? 33.834 5.437 -36.937 1.00 92.00 174 LEU A CA 1
ATOM 1332 C C . LEU A 1 174 ? 35.354 5.297 -36.858 1.00 92.00 174 LEU A C 1
ATOM 1334 O O . LEU A 1 174 ? 36.086 5.914 -37.634 1.00 92.00 174 LEU A O 1
ATOM 1338 N N . THR A 1 175 ? 35.822 4.468 -35.927 1.00 92.75 175 THR A N 1
ATOM 1339 C CA . THR A 1 175 ? 37.262 4.257 -35.690 1.00 92.75 175 THR A CA 1
ATOM 1340 C C . THR A 1 175 ? 37.719 2.811 -35.875 1.00 92.75 175 THR A C 1
ATOM 1342 O O . THR A 1 175 ? 38.897 2.570 -36.133 1.00 92.75 175 THR A O 1
ATOM 1345 N N . HIS A 1 176 ? 36.818 1.836 -35.758 1.00 95.44 176 HIS A N 1
ATOM 1346 C CA . HIS A 1 176 ? 37.164 0.416 -35.782 1.00 95.44 176 HIS A CA 1
ATOM 1347 C C . HIS A 1 176 ? 35.983 -0.460 -36.213 1.00 95.44 176 HIS A C 1
ATOM 1349 O O . HIS A 1 176 ? 34.815 -0.095 -36.055 1.00 95.44 176 HIS A O 1
ATOM 1355 N N . TRP A 1 177 ? 36.305 -1.638 -36.736 1.00 94.00 177 TRP A N 1
ATOM 1356 C CA . TRP A 1 177 ? 35.401 -2.771 -36.874 1.00 94.00 177 TRP A CA 1
ATOM 1357 C C . TRP A 1 177 ? 35.442 -3.634 -35.620 1.00 94.00 177 TRP A C 1
ATOM 1359 O O . TRP A 1 177 ? 36.515 -3.889 -35.083 1.00 94.00 177 TRP A O 1
ATOM 1369 N N . GLN A 1 178 ? 34.288 -4.151 -35.227 1.00 93.44 178 GLN A N 1
ATOM 1370 C CA . GLN A 1 178 ? 34.129 -5.233 -34.267 1.00 93.44 178 GLN A CA 1
ATOM 1371 C C . GLN A 1 178 ? 33.865 -6.541 -35.024 1.00 93.44 178 GLN A C 1
ATOM 1373 O O . GLN A 1 178 ? 32.996 -6.607 -35.898 1.00 93.44 178 GLN A O 1
ATOM 1378 N N . GLY A 1 179 ? 34.652 -7.569 -34.722 1.00 82.62 179 GLY A N 1
ATOM 1379 C CA . GLY A 1 179 ? 34.535 -8.916 -35.269 1.00 82.62 179 GLY A CA 1
ATOM 1380 C C . GLY A 1 179 ? 33.436 -9.747 -34.605 1.00 82.62 179 GLY A C 1
ATOM 1381 O O . GLY A 1 179 ? 32.649 -9.252 -33.802 1.00 82.62 179 GLY A O 1
ATOM 1382 N N . ALA A 1 180 ? 33.386 -11.033 -34.960 1.00 70.75 180 ALA A N 1
ATOM 1383 C CA . ALA A 1 180 ? 32.404 -11.981 -34.428 1.00 70.75 180 ALA A CA 1
ATOM 1384 C C . ALA A 1 180 ? 32.774 -12.523 -33.033 1.00 70.75 180 ALA A C 1
ATOM 1386 O O . ALA A 1 180 ? 31.912 -13.042 -32.327 1.00 70.75 180 ALA A O 1
ATOM 1387 N N . GLY A 1 181 ? 34.051 -12.434 -32.644 1.00 75.88 181 GLY A N 1
ATOM 1388 C CA . GLY A 1 181 ? 34.537 -12.868 -31.334 1.00 75.88 181 GLY A CA 1
ATOM 1389 C C . GLY A 1 181 ? 34.681 -11.719 -30.330 1.00 75.88 181 GLY A C 1
ATOM 1390 O O . GLY A 1 181 ? 34.871 -10.572 -30.744 1.00 75.88 181 GLY A O 1
ATOM 1391 N N . PRO A 1 182 ? 34.652 -12.016 -29.016 1.00 62.28 182 PRO A N 1
ATOM 1392 C CA . PRO A 1 182 ? 35.064 -11.052 -28.001 1.00 62.28 182 PRO A CA 1
ATOM 1393 C C . PRO A 1 182 ? 36.506 -10.598 -28.286 1.00 62.28 182 PRO A C 1
ATOM 1395 O O . PRO A 1 182 ? 37.346 -11.400 -28.693 1.00 62.28 182 PRO A O 1
ATOM 1398 N N . ASP A 1 183 ? 36.759 -9.299 -28.129 1.00 78.69 183 ASP A N 1
ATOM 1399 C CA . ASP A 1 183 ? 38.067 -8.643 -28.296 1.00 78.69 183 ASP A CA 1
ATOM 1400 C C . ASP A 1 183 ? 38.635 -8.564 -29.728 1.00 78.69 183 ASP A C 1
ATOM 1402 O O . ASP A 1 183 ? 39.785 -8.169 -29.930 1.00 78.69 183 ASP A O 1
ATOM 1406 N N . GLN A 1 184 ? 37.837 -8.860 -30.757 1.00 84.94 184 GLN A N 1
ATOM 1407 C CA . GLN A 1 184 ? 38.253 -8.683 -32.152 1.00 84.94 184 GLN A CA 1
ATOM 1408 C C . GLN A 1 184 ? 37.957 -7.263 -32.650 1.00 84.94 184 GLN A C 1
ATOM 1410 O O . GLN A 1 184 ? 36.978 -7.042 -33.354 1.00 84.94 184 GLN A O 1
ATOM 1415 N N . SER A 1 185 ? 38.814 -6.297 -32.314 1.00 91.12 185 SER A N 1
ATOM 1416 C CA . SER A 1 185 ? 38.735 -4.934 -32.858 1.00 91.12 185 SER A CA 1
ATOM 1417 C C . SER A 1 185 ? 39.806 -4.698 -33.926 1.00 91.12 185 SER A C 1
ATOM 1419 O O . SER A 1 185 ? 40.986 -4.959 -33.693 1.00 91.12 185 SER A O 1
ATOM 1421 N N . VAL A 1 186 ? 39.410 -4.198 -35.100 1.00 91.81 186 VAL A N 1
ATOM 1422 C CA . VAL A 1 186 ? 40.326 -3.842 -36.198 1.00 91.81 186 VAL A CA 1
ATOM 1423 C C . VAL A 1 186 ? 40.165 -2.362 -36.514 1.00 91.81 186 VAL A C 1
ATOM 1425 O O . VAL A 1 186 ? 39.079 -1.930 -36.894 1.00 91.81 186 VAL A O 1
ATOM 1428 N N . ALA A 1 187 ? 41.240 -1.586 -36.366 1.00 93.50 187 ALA A N 1
ATOM 1429 C CA . ALA A 1 187 ? 41.233 -0.163 -36.693 1.00 93.50 187 ALA A CA 1
ATOM 1430 C C . ALA A 1 187 ? 40.862 0.061 -38.167 1.00 93.50 187 ALA A C 1
ATOM 1432 O O . ALA A 1 187 ? 41.325 -0.657 -39.053 1.00 93.50 187 ALA A O 1
ATOM 1433 N N . MET A 1 188 ? 40.023 1.062 -38.410 1.00 94.44 188 MET A N 1
ATOM 1434 C CA . MET A 1 188 ? 39.561 1.429 -39.743 1.00 94.44 188 MET A CA 1
ATOM 1435 C C . MET A 1 188 ? 40.493 2.489 -40.337 1.00 94.44 188 MET A C 1
ATOM 1437 O O . MET A 1 188 ? 40.875 3.430 -39.637 1.00 94.44 188 MET A O 1
ATOM 1441 N N . SER A 1 189 ? 40.856 2.368 -41.618 1.00 92.94 189 SER A N 1
ATOM 1442 C CA . SER A 1 189 ? 41.574 3.462 -42.291 1.00 92.94 189 SER A CA 1
ATOM 1443 C C . SER A 1 189 ? 40.646 4.675 -42.473 1.00 92.94 189 SER A C 1
ATOM 1445 O O . SER A 1 189 ? 39.423 4.502 -42.512 1.00 92.94 189 SER A O 1
ATOM 1447 N N . PRO A 1 190 ? 41.173 5.905 -42.614 1.00 92.69 190 PRO A N 1
ATOM 1448 C CA . PRO A 1 190 ? 40.348 7.079 -42.899 1.00 92.69 190 PRO A CA 1
ATOM 1449 C C . PRO A 1 190 ? 39.450 6.901 -44.133 1.00 92.69 190 PRO A C 1
ATOM 1451 O O . PRO A 1 190 ? 38.252 7.168 -44.063 1.00 92.69 190 PRO A O 1
ATOM 1454 N N . GLU A 1 191 ? 39.994 6.357 -45.224 1.00 92.12 191 GLU A N 1
ATOM 1455 C CA . GLU A 1 191 ? 39.273 6.112 -46.479 1.00 92.12 191 GLU A CA 1
ATOM 1456 C C . GLU A 1 191 ? 38.196 5.038 -46.309 1.00 92.12 191 GLU A C 1
ATOM 1458 O O . GLU A 1 191 ? 37.104 5.128 -46.872 1.00 92.12 191 GLU A O 1
ATOM 1463 N N . GLU A 1 192 ? 38.487 3.996 -45.528 1.00 90.50 192 GLU A N 1
ATOM 1464 C CA . GLU A 1 192 ? 37.496 2.985 -45.185 1.00 90.50 192 GLU A CA 1
ATOM 1465 C C . GLU A 1 192 ? 36.368 3.583 -44.338 1.00 90.50 192 GLU A C 1
ATOM 1467 O O . GLU A 1 192 ? 35.201 3.342 -44.646 1.00 90.50 192 GLU A O 1
ATOM 1472 N N . GLY A 1 193 ? 36.697 4.436 -43.366 1.00 93.50 193 GLY A N 1
ATOM 1473 C CA . GLY A 1 193 ? 35.720 5.170 -42.566 1.00 93.50 193 GLY A CA 1
ATOM 1474 C C . GLY A 1 193 ? 34.824 6.074 -43.396 1.00 93.50 193 GLY A C 1
ATOM 1475 O O . GLY A 1 193 ? 33.618 6.093 -43.168 1.00 93.50 193 GLY A O 1
ATOM 1476 N N . ASP A 1 194 ? 35.367 6.757 -44.402 1.00 93.81 194 ASP A N 1
ATOM 1477 C CA . ASP A 1 194 ? 34.579 7.620 -45.285 1.00 93.81 194 ASP A CA 1
ATOM 1478 C C . ASP A 1 194 ? 33.620 6.809 -46.157 1.00 93.81 194 ASP A C 1
ATOM 1480 O O . ASP A 1 194 ? 32.448 7.170 -46.297 1.00 93.81 194 ASP A O 1
ATOM 1484 N N . ARG A 1 195 ? 34.073 5.662 -46.681 1.00 93.88 195 ARG A N 1
ATOM 1485 C CA . ARG A 1 195 ? 33.209 4.739 -47.435 1.00 93.88 195 ARG A CA 1
ATOM 1486 C C . ARG A 1 195 ? 32.088 4.175 -46.566 1.00 93.88 195 ARG A C 1
ATOM 1488 O O . ARG A 1 195 ? 30.933 4.179 -46.991 1.00 93.88 195 ARG A O 1
ATOM 1495 N N . VAL A 1 196 ? 32.409 3.710 -45.357 1.00 94.12 196 VAL A N 1
ATOM 1496 C CA . VAL A 1 196 ? 31.419 3.172 -44.411 1.00 94.12 196 VAL A CA 1
ATOM 1497 C C . VAL A 1 196 ? 30.427 4.254 -43.999 1.00 94.12 196 VAL A C 1
ATOM 1499 O O . VAL A 1 196 ? 29.222 4.017 -44.012 1.00 94.12 196 VAL A O 1
ATOM 1502 N N . PHE A 1 197 ? 30.898 5.464 -43.703 1.00 96.06 197 PHE A N 1
ATOM 1503 C CA . PHE A 1 197 ? 30.026 6.571 -43.326 1.00 96.06 197 PHE A CA 1
ATOM 1504 C C . PHE A 1 197 ? 29.074 6.974 -44.454 1.00 96.06 197 PHE A C 1
ATOM 1506 O O . PHE A 1 197 ? 27.877 7.130 -44.217 1.00 96.06 197 PHE A O 1
ATOM 1513 N N . ALA A 1 198 ? 29.572 7.074 -45.691 1.00 95.19 198 ALA A N 1
ATOM 1514 C CA . ALA A 1 198 ? 28.737 7.328 -46.864 1.00 95.19 198 ALA A CA 1
ATOM 1515 C C . ALA A 1 198 ? 27.665 6.241 -47.039 1.00 95.19 198 ALA A C 1
ATOM 1517 O O . ALA A 1 198 ? 26.517 6.532 -47.387 1.00 95.19 198 ALA A O 1
ATOM 1518 N N . ARG A 1 199 ? 28.014 4.985 -46.742 1.00 94.88 199 ARG A N 1
ATOM 1519 C CA . ARG A 1 199 ? 27.073 3.868 -46.789 1.00 94.88 199 ARG A CA 1
ATOM 1520 C C . ARG A 1 199 ? 26.008 3.958 -45.697 1.00 94.88 199 ARG A C 1
ATOM 1522 O O . ARG A 1 199 ? 24.826 3.803 -46.004 1.00 94.88 199 ARG A O 1
ATOM 1529 N N . VAL A 1 200 ? 26.396 4.279 -44.462 1.00 95.31 200 VAL A N 1
ATOM 1530 C CA . VAL A 1 200 ? 25.459 4.520 -43.354 1.00 95.31 200 VAL A CA 1
ATOM 1531 C C . VAL A 1 200 ? 24.525 5.684 -43.678 1.00 95.31 200 VAL A C 1
ATOM 1533 O O . VAL A 1 200 ? 23.318 5.542 -43.506 1.00 95.31 200 VAL A O 1
ATOM 1536 N N . LEU A 1 201 ? 25.037 6.788 -44.229 1.00 95.44 201 LEU A N 1
ATOM 1537 C CA . LEU A 1 201 ? 24.226 7.931 -44.662 1.00 95.44 201 LEU A CA 1
ATOM 1538 C C . LEU A 1 201 ? 23.177 7.556 -45.713 1.00 95.44 201 LEU A C 1
ATOM 1540 O O . LEU A 1 201 ? 22.048 8.034 -45.646 1.00 95.44 201 LEU A O 1
ATOM 1544 N N . ALA A 1 202 ? 23.521 6.684 -46.663 1.00 94.25 202 ALA A N 1
ATOM 1545 C CA . ALA A 1 202 ? 22.581 6.228 -47.685 1.00 94.25 202 ALA A CA 1
ATOM 1546 C C . ALA A 1 202 ? 21.454 5.346 -47.114 1.00 94.25 202 ALA A C 1
ATOM 1548 O O . ALA A 1 202 ? 20.347 5.321 -47.654 1.00 94.25 202 ALA A O 1
ATOM 1549 N N . LEU A 1 203 ? 21.729 4.609 -46.034 1.00 93.94 203 LEU A N 1
ATOM 1550 C CA . LEU A 1 203 ? 20.782 3.680 -45.413 1.00 93.94 203 LEU A CA 1
ATOM 1551 C C . LEU A 1 203 ? 19.945 4.337 -44.303 1.00 93.94 203 LEU A C 1
ATOM 1553 O O . LEU A 1 203 ? 18.772 3.994 -44.132 1.00 93.94 203 LEU A O 1
ATOM 1557 N N . ALA A 1 204 ? 20.522 5.294 -43.573 1.00 94.38 204 ALA A N 1
ATOM 1558 C CA . ALA A 1 204 ? 19.944 5.893 -42.374 1.00 94.38 204 ALA A CA 1
ATOM 1559 C C . ALA A 1 204 ? 18.526 6.464 -42.561 1.00 94.38 204 ALA A C 1
ATOM 1561 O O . ALA A 1 204 ? 17.701 6.198 -41.687 1.00 94.38 204 ALA A O 1
ATOM 1562 N N . PRO A 1 205 ? 18.159 7.141 -43.673 1.00 95.50 205 PRO A N 1
ATOM 1563 C CA . PRO A 1 205 ? 16.820 7.711 -43.816 1.00 95.50 205 PRO A CA 1
ATOM 1564 C C . PRO A 1 205 ? 15.680 6.703 -43.685 1.00 95.50 205 PRO A C 1
ATOM 1566 O O . PRO A 1 205 ? 14.621 7.030 -43.153 1.00 95.50 205 PRO A O 1
ATOM 1569 N N . ARG A 1 206 ? 15.906 5.461 -44.135 1.00 92.12 206 ARG A N 1
ATOM 1570 C CA . ARG A 1 206 ? 14.925 4.374 -44.013 1.00 92.12 206 ARG A CA 1
ATOM 1571 C C . ARG A 1 206 ? 14.805 3.872 -42.577 1.00 92.12 206 ARG A C 1
ATOM 1573 O O . ARG A 1 206 ? 13.715 3.496 -42.170 1.00 92.12 206 ARG A O 1
ATOM 1580 N N . LEU A 1 207 ? 15.910 3.877 -41.831 1.00 92.62 207 LEU A N 1
ATOM 1581 C CA . LEU A 1 207 ? 15.953 3.441 -40.437 1.00 92.62 207 LEU A CA 1
ATOM 1582 C C . LEU A 1 207 ? 15.323 4.478 -39.498 1.00 92.62 207 LEU A C 1
ATOM 1584 O O . LEU A 1 207 ? 14.541 4.111 -38.630 1.00 92.62 207 LEU A O 1
ATOM 1588 N N . VAL A 1 208 ? 15.648 5.764 -39.672 1.00 91.75 208 VAL A N 1
ATOM 1589 C CA . VAL A 1 208 ? 15.200 6.840 -38.765 1.00 91.75 208 VAL A CA 1
ATOM 1590 C C . VAL A 1 208 ? 13.914 7.540 -39.217 1.00 91.75 208 VAL A C 1
ATOM 1592 O O . VAL A 1 208 ? 13.419 8.418 -38.517 1.00 91.75 208 VAL A O 1
ATOM 1595 N N . GLY A 1 209 ? 13.378 7.184 -40.389 1.00 92.69 209 GLY A N 1
ATOM 1596 C CA . GLY A 1 209 ? 12.122 7.729 -40.913 1.00 92.69 209 GLY A CA 1
ATOM 1597 C C . GLY A 1 209 ? 12.203 9.180 -41.404 1.00 92.69 209 GLY A C 1
ATOM 1598 O O . GLY A 1 209 ? 11.175 9.845 -41.508 1.00 92.69 209 GLY A O 1
ATOM 1599 N N . THR A 1 210 ? 13.399 9.698 -41.699 1.00 91.19 210 THR A N 1
ATOM 1600 C CA . THR A 1 210 ? 13.593 11.077 -42.178 1.00 91.19 210 THR A CA 1
ATOM 1601 C C . THR A 1 210 ? 14.797 11.202 -43.106 1.00 91.19 210 THR A C 1
ATOM 1603 O O . THR A 1 210 ? 15.838 10.596 -42.874 1.00 91.19 210 THR A O 1
ATOM 1606 N N . ALA A 1 211 ? 14.675 12.023 -44.152 1.00 91.25 211 ALA A N 1
ATOM 1607 C CA . ALA A 1 211 ? 15.787 12.374 -45.039 1.00 91.25 211 ALA A CA 1
ATOM 1608 C C . ALA A 1 211 ? 16.631 13.552 -44.511 1.00 91.25 211 ALA A C 1
ATOM 1610 O O . ALA A 1 211 ? 17.716 13.809 -45.028 1.00 91.25 211 ALA A O 1
ATOM 1611 N N . ASN A 1 212 ? 16.153 14.260 -43.481 1.00 92.94 212 ASN A N 1
ATOM 1612 C CA . ASN A 1 212 ? 16.828 15.423 -42.904 1.00 92.94 212 ASN A CA 1
ATOM 1613 C C . ASN A 1 212 ? 17.892 14.972 -41.900 1.00 92.94 212 ASN A C 1
ATOM 1615 O O . ASN A 1 212 ? 17.673 15.043 -40.694 1.00 92.94 212 ASN A O 1
ATOM 1619 N N . ILE A 1 213 ? 19.020 14.477 -42.407 1.00 93.06 213 ILE A N 1
ATOM 1620 C CA . ILE A 1 213 ? 20.159 14.033 -41.599 1.00 93.06 213 ILE A CA 1
ATOM 1621 C C . ILE A 1 213 ? 21.279 15.068 -41.702 1.00 93.06 213 ILE A C 1
ATOM 1623 O O . ILE A 1 213 ? 21.711 15.422 -42.798 1.00 93.06 213 ILE A O 1
ATOM 1627 N N . ILE A 1 214 ? 21.760 15.542 -40.554 1.00 94.06 214 ILE A N 1
ATOM 1628 C CA . ILE A 1 214 ? 22.870 16.494 -40.465 1.00 94.06 214 ILE A CA 1
ATOM 1629 C C . ILE A 1 214 ? 24.167 15.711 -40.241 1.00 94.06 214 ILE A C 1
ATOM 1631 O O . ILE A 1 214 ? 24.252 14.879 -39.340 1.00 94.06 214 ILE A O 1
ATOM 1635 N N . VAL A 1 215 ? 25.191 15.983 -41.046 1.00 93.38 215 VAL A N 1
ATOM 1636 C CA . VAL A 1 215 ? 26.523 15.393 -40.868 1.00 93.38 215 VAL A CA 1
ATOM 1637 C C . VAL A 1 215 ? 27.361 16.294 -39.974 1.00 93.38 215 VAL A C 1
ATOM 1639 O O . VAL A 1 215 ? 27.528 17.478 -40.264 1.00 93.38 215 VAL A O 1
ATOM 1642 N N . GLU A 1 216 ? 27.896 15.721 -38.903 1.00 90.00 216 GLU A N 1
ATOM 1643 C CA . GLU A 1 216 ? 28.890 16.350 -38.043 1.00 90.00 216 GLU A CA 1
ATOM 1644 C C . GLU A 1 216 ? 30.271 15.744 -38.347 1.00 90.00 216 GLU A C 1
ATOM 1646 O O . GLU A 1 216 ? 30.366 14.515 -38.488 1.00 90.00 216 GLU A O 1
ATOM 1651 N N . PRO A 1 217 ? 31.313 16.581 -38.511 1.00 80.56 217 PRO A N 1
ATOM 1652 C CA . PRO A 1 217 ? 32.663 16.112 -38.817 1.00 80.56 217 PRO A CA 1
ATOM 1653 C C . PRO A 1 217 ? 33.245 15.156 -37.756 1.00 80.56 217 PRO A C 1
ATOM 1655 O O . PRO A 1 217 ? 32.893 15.237 -36.556 1.00 80.56 217 PRO A O 1
#

pLDDT: mean 86.91, std 14.26, range [38.28, 97.75]